Protein AF-A0AAW7XX49-F1 (afdb_monomer_lite)

pLDDT: mean 92.41, std 9.83, range [36.0, 98.81]

Structure (mmCIF, N/CA/C/O backbone):
data_AF-A0AAW7XX49-F1
#
_entry.id   AF-A0AAW7XX49-F1
#
loop_
_atom_site.group_PDB
_atom_site.id
_atom_site.type_symbol
_atom_site.label_atom_id
_atom_site.label_alt_id
_atom_site.label_comp_id
_atom_site.label_asym_id
_atom_site.label_entity_id
_atom_site.label_seq_id
_atom_site.pdbx_PDB_ins_code
_atom_site.Cartn_x
_atom_site.Cartn_y
_atom_site.Cartn_z
_atom_site.occupancy
_atom_site.B_iso_or_equiv
_atom_site.auth_seq_id
_atom_site.auth_comp_id
_atom_site.auth_asym_id
_atom_site.auth_atom_id
_atom_site.pdbx_PDB_model_num
ATOM 1 N N . MET A 1 1 ? 13.334 35.621 -33.693 1.00 42.69 1 MET A N 1
ATOM 2 C CA . MET A 1 1 ? 14.387 34.598 -33.857 1.00 42.69 1 MET A CA 1
ATOM 3 C C . MET A 1 1 ? 13.705 33.244 -33.784 1.00 42.69 1 MET A C 1
ATOM 5 O O . MET A 1 1 ? 13.286 32.858 -32.702 1.00 42.69 1 MET A O 1
ATOM 9 N N . SER A 1 2 ? 13.476 32.601 -34.932 1.00 49.34 2 SER A N 1
ATOM 10 C CA . SER A 1 2 ? 12.920 31.243 -34.979 1.00 49.34 2 SER A CA 1
ATOM 11 C C . SER A 1 2 ? 14.003 30.294 -34.485 1.00 49.34 2 SER A C 1
ATOM 13 O O . SER A 1 2 ? 15.070 30.227 -35.089 1.00 49.34 2 SER A O 1
ATOM 15 N N . THR A 1 3 ? 13.796 29.647 -33.343 1.00 55.31 3 THR A N 1
ATOM 16 C CA . THR A 1 3 ? 14.706 28.596 -32.887 1.00 55.31 3 THR A CA 1
ATOM 17 C C . THR A 1 3 ? 14.385 27.363 -33.721 1.00 55.31 3 THR A C 1
ATOM 19 O O . THR A 1 3 ? 13.336 26.757 -33.517 1.00 55.31 3 THR A O 1
ATOM 22 N N . ASP A 1 4 ? 15.238 27.021 -34.688 1.00 60.22 4 ASP A N 1
ATOM 23 C CA . ASP A 1 4 ? 15.106 25.768 -35.434 1.00 60.22 4 ASP A CA 1
ATOM 24 C C . ASP A 1 4 ? 15.265 24.600 -34.455 1.00 60.22 4 ASP A C 1
ATOM 26 O O . ASP A 1 4 ? 16.365 24.244 -34.029 1.00 60.22 4 ASP A O 1
ATOM 30 N N . ILE A 1 5 ? 14.137 24.027 -34.038 1.00 62.53 5 ILE A N 1
ATOM 31 C CA . ILE A 1 5 ? 14.114 22.804 -33.246 1.00 62.53 5 ILE A CA 1
ATOM 32 C C . ILE A 1 5 ? 14.450 21.669 -34.209 1.00 62.53 5 ILE A C 1
ATOM 34 O O . ILE A 1 5 ? 13.640 21.297 -35.057 1.00 62.53 5 ILE A O 1
ATOM 38 N N . THR A 1 6 ? 15.649 21.108 -34.079 1.00 79.62 6 THR A N 1
ATOM 39 C CA . THR A 1 6 ? 15.994 19.888 -34.811 1.00 79.62 6 THR A CA 1
ATOM 40 C C . THR A 1 6 ? 15.147 18.719 -34.298 1.00 79.62 6 THR A C 1
ATOM 42 O O . THR A 1 6 ? 14.736 18.705 -33.135 1.00 79.62 6 THR A O 1
ATOM 45 N N . LEU A 1 7 ? 14.908 17.705 -35.136 1.00 74.56 7 LEU A N 1
ATOM 46 C CA . LEU A 1 7 ? 14.191 16.489 -34.722 1.00 74.56 7 LEU A CA 1
ATOM 47 C C . LEU A 1 7 ? 14.823 15.837 -33.483 1.00 74.56 7 LEU A C 1
ATOM 49 O O . LEU A 1 7 ? 14.108 15.361 -32.609 1.00 74.56 7 LEU A O 1
ATOM 53 N N . GLN A 1 8 ? 16.150 15.884 -33.370 1.00 74.12 8 GLN A N 1
ATOM 54 C CA . GLN A 1 8 ? 16.878 15.350 -32.223 1.00 74.12 8 GLN A CA 1
ATOM 55 C C . GLN A 1 8 ? 16.577 16.140 -30.940 1.00 74.12 8 GLN A C 1
ATOM 57 O O . GLN A 1 8 ? 16.265 15.552 -29.908 1.00 74.12 8 GLN A O 1
ATOM 62 N N . THR A 1 9 ? 16.559 17.473 -31.029 1.00 81.69 9 THR A N 1
ATOM 63 C CA . THR A 1 9 ? 16.182 18.353 -29.911 1.00 81.69 9 THR A CA 1
ATOM 64 C C . THR A 1 9 ? 14.714 18.172 -29.508 1.00 81.69 9 THR A C 1
ATOM 66 O O . THR A 1 9 ? 14.369 18.303 -28.336 1.00 81.69 9 THR A O 1
ATOM 69 N N . LEU A 1 10 ? 13.830 17.865 -30.463 1.00 84.56 10 LEU A N 1
ATOM 70 C CA . LEU A 1 10 ? 12.430 17.554 -30.177 1.00 84.56 10 LEU A CA 1
ATOM 71 C C . LEU A 1 10 ? 12.285 16.207 -29.458 1.00 84.56 10 LEU A C 1
ATOM 73 O O . LEU A 1 10 ? 11.550 16.120 -28.479 1.00 84.56 10 LEU A O 1
ATOM 77 N N . GLU A 1 11 ? 12.989 15.168 -29.910 1.00 84.06 11 GLU A N 1
ATOM 78 C CA . GLU A 1 11 ? 12.963 13.846 -29.275 1.00 84.06 11 GLU A CA 1
ATOM 79 C C . GLU A 1 11 ? 13.473 13.885 -27.832 1.00 84.06 11 GLU A C 1
ATOM 81 O O . GLU A 1 11 ? 12.878 13.253 -26.960 1.00 84.06 11 GLU A O 1
ATOM 86 N N . GLU A 1 12 ? 14.541 14.636 -27.567 1.00 84.88 12 GLU A N 1
ATOM 87 C CA . GLU A 1 12 ? 15.074 14.833 -26.216 1.00 84.88 12 GLU A CA 1
ATOM 88 C C . GLU A 1 12 ? 14.049 15.522 -25.311 1.00 84.88 12 GLU A C 1
ATOM 90 O O . GLU A 1 12 ? 13.699 14.976 -24.265 1.00 84.88 12 GLU A O 1
ATOM 95 N N . LYS A 1 13 ? 13.464 16.637 -25.767 1.00 88.06 13 LYS A N 1
ATOM 96 C CA . LYS A 1 13 ? 12.403 17.338 -25.027 1.00 88.06 13 LYS A CA 1
ATOM 97 C C . LYS A 1 13 ? 11.192 16.446 -24.758 1.00 88.06 13 LYS A C 1
ATOM 99 O O . LYS A 1 13 ? 10.659 16.448 -23.654 1.00 88.06 13 LYS A O 1
ATOM 104 N N . LEU A 1 14 ? 10.761 15.649 -25.737 1.00 88.56 14 LEU A N 1
ATOM 105 C CA . LEU A 1 14 ? 9.642 14.722 -25.552 1.00 88.56 14 LEU A CA 1
ATOM 106 C C . LEU A 1 14 ? 9.956 13.639 -24.514 1.00 88.56 14 LEU A C 1
ATOM 108 O O . LEU A 1 14 ? 9.074 13.282 -23.738 1.00 88.56 14 LEU A O 1
ATOM 112 N N . ARG A 1 15 ? 11.195 13.132 -24.471 1.00 88.19 15 ARG A N 1
ATOM 113 C CA . ARG A 1 15 ? 11.620 12.162 -23.449 1.00 88.19 15 ARG A CA 1
ATOM 114 C C . ARG A 1 15 ? 11.674 12.769 -22.048 1.00 88.19 15 ARG A C 1
ATOM 116 O O . ARG A 1 15 ? 11.409 12.057 -21.091 1.00 88.19 15 ARG A O 1
ATOM 123 N N . GLU A 1 16 ? 11.989 14.053 -21.905 1.00 88.56 16 GLU A N 1
ATOM 124 C CA . GLU A 1 16 ? 11.978 14.726 -20.596 1.00 88.56 16 GLU A CA 1
ATOM 125 C C . GLU A 1 16 ? 10.557 14.914 -20.046 1.00 88.56 16 GLU A C 1
ATOM 127 O O . GLU A 1 16 ? 10.344 14.888 -18.836 1.00 88.56 16 GLU A O 1
ATOM 132 N N . MET A 1 17 ? 9.564 15.056 -20.928 1.00 89.75 17 MET A N 1
ATOM 133 C CA . MET A 1 17 ? 8.166 15.277 -20.545 1.00 89.75 17 MET A CA 1
ATOM 134 C C . MET A 1 17 ? 7.435 14.006 -20.091 1.00 89.75 17 MET A C 1
ATOM 136 O O . MET A 1 17 ? 6.314 14.095 -19.587 1.00 89.75 17 MET A O 1
ATOM 140 N N . THR A 1 18 ? 8.006 12.815 -20.295 1.00 88.25 18 THR A N 1
ATOM 141 C CA . THR A 1 18 ? 7.330 11.560 -19.954 1.00 88.25 18 THR A CA 1
ATOM 142 C C . THR A 1 18 ? 8.292 10.447 -19.568 1.00 88.25 18 THR A C 1
ATOM 144 O O . THR A 1 18 ? 9.354 10.268 -20.149 1.00 88.25 18 THR A O 1
ATOM 147 N N . THR A 1 19 ? 7.868 9.607 -18.628 1.00 86.50 19 THR A N 1
ATOM 148 C CA . THR A 1 19 ? 8.570 8.360 -18.294 1.00 86.50 19 THR A CA 1
ATOM 149 C C . THR A 1 19 ? 8.288 7.236 -19.299 1.00 86.50 19 THR A C 1
ATOM 151 O O . THR A 1 19 ? 8.893 6.163 -19.216 1.00 86.50 19 THR A O 1
ATOM 154 N N . ALA A 1 20 ? 7.374 7.451 -20.253 1.00 90.12 20 ALA A N 1
ATOM 155 C CA . ALA A 1 20 ? 7.111 6.511 -21.332 1.00 90.12 20 ALA A CA 1
ATOM 156 C C . ALA A 1 20 ? 8.322 6.388 -22.275 1.00 90.12 20 ALA A C 1
ATOM 158 O O . ALA A 1 20 ? 9.070 7.334 -22.512 1.00 90.12 20 ALA A O 1
ATOM 159 N N . ARG A 1 21 ? 8.502 5.202 -22.866 1.00 89.56 21 ARG A N 1
ATOM 160 C CA . ARG A 1 21 ? 9.625 4.889 -23.767 1.00 89.56 21 ARG A CA 1
ATOM 161 C C . ARG A 1 21 ? 9.407 5.480 -25.168 1.00 89.56 21 ARG A C 1
ATOM 163 O O . ARG A 1 21 ? 9.188 4.745 -26.128 1.00 89.56 21 ARG A O 1
ATOM 170 N N . VAL A 1 22 ? 9.456 6.806 -25.280 1.00 91.25 22 VAL A N 1
ATOM 171 C CA . VAL A 1 22 ? 9.308 7.550 -26.543 1.00 91.25 22 VAL A CA 1
ATOM 172 C C . VAL A 1 22 ? 10.659 7.848 -27.200 1.00 91.25 22 VAL A C 1
ATOM 174 O O . VAL A 1 22 ? 11.707 7.855 -26.554 1.00 91.25 22 VAL A O 1
ATOM 177 N N . GLY A 1 23 ? 10.653 8.055 -28.519 1.00 87.88 23 GLY A N 1
ATOM 178 C CA . GLY A 1 23 ? 11.861 8.396 -29.277 1.00 87.88 23 GLY A CA 1
ATOM 179 C C . GLY A 1 23 ? 12.952 7.317 -29.259 1.00 87.88 23 GLY A C 1
ATOM 180 O O . GLY A 1 23 ? 14.114 7.634 -29.444 1.00 87.88 23 GLY A O 1
ATOM 181 N N . ILE A 1 24 ? 12.637 6.041 -29.020 1.00 88.69 24 ILE A N 1
ATOM 182 C CA . ILE A 1 24 ? 13.634 4.955 -28.859 1.00 88.69 24 ILE A CA 1
ATOM 183 C C . ILE A 1 24 ? 14.331 4.505 -30.163 1.00 88.69 24 ILE A C 1
ATOM 185 O O . ILE A 1 24 ? 15.155 3.582 -30.151 1.00 88.69 24 ILE A O 1
ATOM 189 N N . GLY A 1 25 ? 14.006 5.156 -31.282 1.00 88.25 25 GLY A N 1
ATOM 190 C CA . GLY A 1 25 ? 14.483 4.812 -32.618 1.00 88.25 25 GLY A CA 1
ATOM 191 C C . GLY A 1 25 ? 13.901 3.501 -33.157 1.00 88.25 25 GLY A C 1
ATOM 192 O O . GLY A 1 25 ? 13.068 2.849 -32.527 1.00 88.25 25 GLY A O 1
ATOM 193 N N . ARG A 1 26 ? 14.359 3.103 -34.348 1.00 92.69 26 ARG A N 1
ATOM 194 C CA . ARG A 1 26 ? 13.962 1.858 -35.025 1.00 92.69 26 ARG A CA 1
ATOM 195 C C . ARG A 1 26 ? 15.112 1.272 -35.836 1.00 92.69 26 ARG A C 1
ATOM 197 O O . ARG A 1 26 ? 15.972 2.010 -36.307 1.00 92.69 26 ARG A O 1
ATOM 204 N N . SER A 1 27 ? 15.089 -0.044 -36.020 1.00 93.00 27 SER A N 1
ATOM 205 C CA . SER A 1 27 ? 15.940 -0.777 -36.960 1.00 93.00 27 SER A CA 1
ATOM 206 C C . SER A 1 27 ? 15.033 -1.514 -37.946 1.00 93.00 27 SER A C 1
ATOM 208 O O . SER A 1 27 ? 14.413 -2.520 -37.598 1.00 93.00 27 SER A O 1
ATOM 210 N N . GLY A 1 28 ? 14.862 -0.961 -39.152 1.00 93.31 28 GLY A N 1
ATOM 211 C CA . GLY A 1 28 ? 13.812 -1.403 -40.076 1.00 93.31 28 GLY A CA 1
ATOM 212 C C . GLY A 1 28 ? 12.420 -1.271 -39.444 1.00 93.31 28 GLY A C 1
ATOM 213 O O . GLY A 1 28 ? 12.070 -0.204 -38.938 1.00 93.31 28 GLY A O 1
ATOM 214 N N . GLY A 1 29 ? 11.648 -2.362 -39.450 1.00 94.19 29 GLY A N 1
ATOM 215 C CA . GLY A 1 29 ? 10.349 -2.455 -38.767 1.00 94.19 29 GLY A CA 1
ATOM 216 C C . GLY A 1 29 ? 10.428 -2.813 -37.274 1.00 94.19 29 GLY A C 1
ATOM 217 O O . GLY A 1 29 ? 9.390 -2.936 -36.633 1.00 94.19 29 GLY A O 1
ATOM 218 N N . GLY A 1 30 ? 11.631 -3.012 -36.723 1.00 93.19 30 GLY A N 1
ATOM 219 C CA . GLY A 1 30 ? 11.847 -3.444 -35.342 1.00 93.19 30 GLY A CA 1
ATOM 220 C C . GLY A 1 30 ? 12.448 -2.372 -34.433 1.00 93.19 30 GLY A C 1
ATOM 221 O O . GLY A 1 30 ? 12.761 -1.252 -34.844 1.00 93.19 30 GLY A O 1
ATOM 222 N N . TRP A 1 31 ? 12.642 -2.738 -33.166 1.00 94.62 31 TRP A N 1
ATOM 223 C CA . TRP A 1 31 ? 13.331 -1.904 -32.180 1.00 94.62 31 TRP A CA 1
ATOM 224 C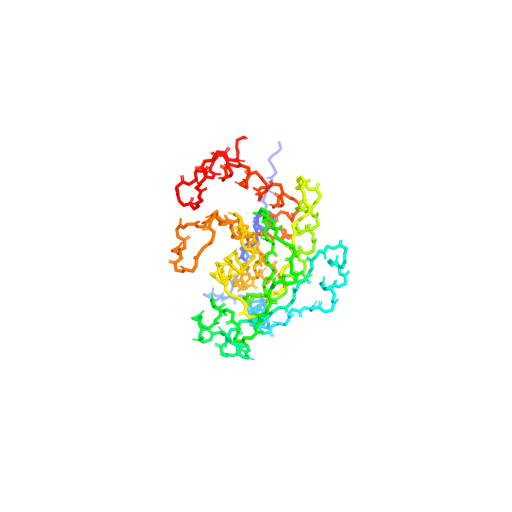 C . TRP A 1 31 ? 14.846 -1.926 -32.374 1.00 94.62 31 TRP A C 1
ATOM 226 O O . TRP A 1 31 ? 15.420 -2.875 -32.910 1.00 94.62 31 TRP A O 1
ATOM 236 N N . THR A 1 32 ? 15.512 -0.872 -31.907 1.00 95.62 32 THR A N 1
ATOM 237 C CA . THR A 1 32 ? 16.975 -0.865 -31.813 1.00 95.62 32 THR A CA 1
ATOM 238 C C . THR A 1 32 ? 17.440 -1.883 -30.768 1.00 95.62 32 THR A C 1
ATOM 240 O O . THR A 1 32 ? 16.768 -2.097 -29.757 1.00 95.62 32 THR A O 1
ATOM 243 N N . THR A 1 33 ? 18.627 -2.468 -30.949 1.00 95.69 33 THR A N 1
ATOM 244 C CA . THR A 1 33 ? 19.211 -3.404 -29.969 1.00 95.69 33 THR A CA 1
ATOM 245 C C . THR A 1 33 ? 19.282 -2.792 -28.568 1.00 95.69 33 THR A C 1
ATOM 247 O O . THR A 1 33 ? 18.966 -3.455 -27.583 1.00 95.69 33 THR A O 1
ATOM 250 N N . LYS A 1 34 ? 19.622 -1.498 -28.470 1.00 95.06 34 LYS A N 1
ATOM 251 C CA . LYS A 1 34 ? 19.657 -0.754 -27.202 1.00 95.06 34 LYS A CA 1
ATOM 252 C C . LYS A 1 34 ? 18.289 -0.726 -26.513 1.00 95.06 34 LYS A C 1
ATOM 254 O O . LYS A 1 34 ? 18.215 -0.976 -25.311 1.00 95.06 34 LYS A O 1
ATOM 259 N N . ALA A 1 35 ? 17.218 -0.443 -27.256 1.00 93.50 35 ALA A N 1
ATOM 260 C CA . ALA A 1 35 ? 15.863 -0.435 -26.713 1.00 93.50 35 ALA A CA 1
ATOM 261 C C . ALA A 1 35 ? 15.438 -1.834 -26.241 1.00 93.50 35 ALA A C 1
ATOM 263 O O . ALA A 1 35 ? 14.907 -1.963 -25.138 1.00 93.50 35 ALA A O 1
ATOM 264 N N . THR A 1 36 ? 15.752 -2.877 -27.015 1.00 95.44 36 THR A N 1
ATOM 265 C CA . THR A 1 36 ? 15.479 -4.276 -26.651 1.00 95.44 36 THR A CA 1
ATOM 266 C C . THR A 1 36 ? 16.200 -4.690 -25.367 1.00 95.44 36 THR A C 1
ATOM 268 O O . THR A 1 36 ? 15.572 -5.234 -24.461 1.00 95.44 36 THR A O 1
ATOM 271 N N . LEU A 1 37 ? 17.497 -4.389 -25.238 1.00 96.12 37 LEU A N 1
ATOM 272 C CA . LEU A 1 37 ? 18.273 -4.710 -24.034 1.00 96.12 37 LEU A CA 1
ATOM 273 C C . LEU A 1 37 ? 17.776 -3.938 -22.805 1.00 96.12 37 LEU A C 1
ATOM 275 O O . LEU A 1 37 ? 17.615 -4.516 -21.733 1.00 96.12 37 LEU A O 1
ATOM 279 N N . SER A 1 38 ? 17.477 -2.645 -22.964 1.00 92.88 38 SER A N 1
ATOM 280 C CA . SER A 1 38 ? 16.907 -1.824 -21.890 1.00 92.88 38 SER A CA 1
ATOM 281 C C . SER A 1 38 ? 15.537 -2.336 -21.437 1.00 92.88 38 SER A C 1
ATOM 283 O O . SER A 1 38 ? 15.234 -2.305 -20.246 1.00 92.88 38 SER A O 1
ATOM 285 N N . PHE A 1 39 ? 14.695 -2.796 -22.363 1.00 93.31 39 PHE A N 1
ATOM 286 C CA . PHE A 1 39 ? 13.412 -3.409 -22.029 1.00 93.31 39 PHE A CA 1
ATOM 287 C C . PHE A 1 39 ? 13.605 -4.724 -21.266 1.00 93.31 39 PHE A C 1
ATOM 289 O O . PHE A 1 39 ? 12.963 -4.937 -20.241 1.00 93.31 39 PHE A O 1
ATOM 296 N N . ALA A 1 40 ? 14.511 -5.590 -21.732 1.00 94.44 40 ALA A N 1
ATOM 297 C CA . ALA A 1 40 ? 14.789 -6.875 -21.095 1.00 94.44 40 ALA A CA 1
ATOM 298 C C . ALA A 1 40 ? 15.314 -6.716 -19.657 1.00 94.44 40 ALA A C 1
ATOM 300 O O . ALA A 1 40 ? 14.878 -7.448 -18.769 1.00 94.44 40 ALA A O 1
ATOM 301 N N . LEU A 1 41 ? 16.195 -5.738 -19.417 1.00 91.19 41 LEU A N 1
ATOM 302 C CA . LEU A 1 41 ? 16.702 -5.422 -18.080 1.00 91.19 41 LEU A CA 1
ATOM 303 C C . LEU A 1 41 ? 15.580 -4.984 -17.132 1.00 91.19 41 LEU A C 1
ATOM 305 O O . LEU A 1 41 ? 15.459 -5.504 -16.025 1.00 91.19 41 LEU A O 1
ATOM 309 N N . ASP A 1 42 ? 14.743 -4.047 -17.570 1.00 89.25 42 ASP A N 1
ATOM 310 C CA . ASP A 1 42 ? 13.634 -3.556 -16.754 1.00 89.25 42 ASP A CA 1
ATOM 311 C C . ASP A 1 42 ? 12.587 -4.648 -16.505 1.00 89.25 42 ASP A C 1
ATOM 313 O O . ASP A 1 42 ? 12.053 -4.766 -15.404 1.00 89.25 42 ASP A O 1
ATOM 317 N N . HIS A 1 43 ? 12.361 -5.530 -17.479 1.00 91.69 43 HIS A N 1
ATOM 318 C CA . HIS A 1 43 ? 11.500 -6.693 -17.290 1.00 91.69 43 HIS A CA 1
ATOM 319 C C . HIS A 1 43 ? 12.074 -7.669 -16.253 1.00 91.69 43 HIS A C 1
ATOM 321 O O . HIS A 1 43 ? 11.328 -8.170 -15.410 1.00 91.69 43 HIS A O 1
ATOM 327 N N . ALA A 1 44 ? 13.388 -7.915 -16.264 1.00 89.06 44 ALA A N 1
ATOM 328 C CA . ALA A 1 44 ? 14.043 -8.739 -15.249 1.00 89.06 44 ALA A CA 1
ATOM 329 C C . ALA A 1 44 ? 13.878 -8.139 -13.842 1.00 89.06 44 ALA A C 1
ATOM 331 O O . ALA A 1 44 ? 13.461 -8.850 -12.928 1.00 89.06 44 ALA A O 1
ATOM 332 N N . ARG A 1 45 ? 14.091 -6.825 -13.693 1.00 83.25 45 ARG A N 1
ATOM 333 C CA . ARG A 1 45 ? 13.872 -6.092 -12.431 1.00 83.25 45 ARG A CA 1
ATOM 334 C C . ARG A 1 45 ? 12.424 -6.167 -11.954 1.00 83.25 45 ARG A C 1
ATOM 336 O O . ARG A 1 45 ? 12.174 -6.424 -10.780 1.00 83.25 45 ARG A O 1
ATOM 343 N N . ALA A 1 46 ? 11.460 -5.980 -12.854 1.00 85.25 46 ALA A N 1
ATOM 344 C CA . ALA A 1 46 ? 10.044 -6.081 -12.516 1.00 85.25 46 ALA A CA 1
ATOM 345 C C . ALA A 1 46 ? 9.681 -7.491 -12.021 1.00 85.25 46 ALA A C 1
ATOM 347 O O . ALA A 1 46 ? 8.935 -7.632 -11.054 1.00 85.25 46 ALA A O 1
ATOM 348 N N . ARG A 1 47 ? 10.244 -8.542 -12.635 1.00 88.38 47 ARG A N 1
ATOM 349 C CA . ARG A 1 47 ? 10.066 -9.925 -12.170 1.00 88.38 47 ARG A CA 1
ATOM 350 C C . ARG A 1 47 ? 10.697 -10.154 -10.802 1.00 88.38 47 ARG A C 1
ATOM 352 O O . ARG A 1 47 ? 10.061 -10.782 -9.966 1.00 88.38 47 ARG A O 1
ATOM 359 N N . GLU A 1 48 ? 11.904 -9.650 -10.568 1.00 86.06 48 GLU A N 1
ATOM 360 C CA . GLU A 1 48 ? 12.585 -9.752 -9.273 1.00 86.06 48 GLU A CA 1
ATOM 361 C C . GLU A 1 48 ? 11.793 -9.060 -8.156 1.00 86.06 48 GLU A C 1
ATOM 363 O O . GLU A 1 48 ? 11.613 -9.633 -7.085 1.00 86.06 48 GLU A O 1
ATOM 368 N N . ALA A 1 49 ? 11.217 -7.886 -8.428 1.00 83.38 49 ALA A N 1
ATOM 369 C CA . ALA A 1 49 ? 10.385 -7.162 -7.469 1.00 83.38 49 ALA A CA 1
ATOM 370 C C . ALA A 1 49 ? 9.149 -7.960 -7.011 1.00 83.38 49 ALA A C 1
ATOM 372 O O . ALA A 1 49 ? 8.735 -7.838 -5.861 1.00 83.38 49 ALA A O 1
ATOM 373 N N . VAL A 1 50 ? 8.591 -8.833 -7.861 1.00 87.19 50 VAL A N 1
ATOM 374 C CA . VAL A 1 50 ? 7.500 -9.741 -7.456 1.00 87.19 50 VAL A CA 1
ATOM 375 C C . VAL A 1 50 ? 7.956 -10.732 -6.384 1.00 87.19 50 VAL A C 1
ATOM 377 O O . VAL A 1 50 ? 7.139 -11.163 -5.573 1.00 87.19 50 VAL A O 1
ATOM 380 N N . TRP A 1 51 ? 9.239 -11.078 -6.338 1.00 89.75 51 TRP A N 1
ATOM 381 C CA . TRP A 1 51 ? 9.806 -12.035 -5.385 1.00 89.75 51 TRP A CA 1
ATOM 382 C C . TRP A 1 51 ? 10.556 -11.373 -4.225 1.00 89.75 51 TRP A C 1
ATOM 384 O O . TRP A 1 51 ? 11.091 -12.084 -3.378 1.00 89.75 51 TRP A O 1
ATOM 394 N N . SER A 1 52 ? 10.582 -10.039 -4.157 1.00 87.50 52 SER A N 1
ATOM 395 C CA . SER A 1 52 ? 11.250 -9.328 -3.069 1.00 87.50 52 SER A CA 1
ATOM 396 C C . SER A 1 52 ? 10.514 -9.496 -1.735 1.00 87.50 52 SER A C 1
ATOM 398 O O . SER A 1 52 ? 9.289 -9.638 -1.684 1.00 87.50 52 SER A O 1
ATOM 400 N N . GLY A 1 53 ? 11.290 -9.496 -0.649 1.00 90.81 53 GLY A N 1
ATOM 401 C CA . GLY A 1 53 ? 10.800 -9.572 0.725 1.00 90.81 53 GLY A CA 1
ATOM 402 C C . GLY A 1 53 ? 10.756 -8.206 1.405 1.00 90.81 53 GLY A C 1
ATOM 403 O O . GLY A 1 53 ? 11.543 -7.302 1.097 1.00 90.81 53 GLY A O 1
ATOM 404 N N . MET A 1 54 ? 9.828 -8.052 2.347 1.00 94.44 54 MET A N 1
ATOM 405 C CA . MET A 1 54 ? 9.778 -6.876 3.211 1.00 94.44 54 MET A CA 1
ATOM 406 C C . MET A 1 54 ? 10.948 -6.924 4.198 1.00 94.44 54 MET A C 1
ATOM 408 O O . MET A 1 54 ? 11.194 -7.956 4.818 1.00 94.44 54 MET A O 1
ATOM 412 N N . ASN A 1 55 ? 11.670 -5.815 4.362 1.00 96.62 55 ASN A N 1
ATOM 413 C CA . ASN A 1 55 ? 12.731 -5.720 5.361 1.00 96.62 55 ASN A CA 1
ATOM 414 C C . ASN A 1 55 ? 12.110 -5.446 6.738 1.00 96.62 55 ASN A C 1
ATOM 416 O O . ASN A 1 55 ? 12.122 -4.315 7.228 1.00 96.62 55 ASN A O 1
ATOM 420 N N . LEU A 1 56 ? 11.526 -6.492 7.330 1.00 97.31 56 LEU A N 1
ATOM 421 C CA . LEU A 1 56 ? 10.848 -6.414 8.623 1.00 97.31 56 LEU A CA 1
ATOM 422 C C . LEU A 1 56 ? 11.734 -5.820 9.726 1.00 97.31 56 LEU A C 1
ATOM 424 O O . LEU A 1 56 ? 11.259 -4.888 10.368 1.00 97.31 56 LEU A O 1
ATOM 428 N N . PRO A 1 57 ? 13.007 -6.232 9.915 1.00 97.94 57 PRO A N 1
ATOM 429 C CA . PRO A 1 57 ? 13.846 -5.641 10.958 1.00 97.94 57 PRO A CA 1
ATOM 430 C C . PRO A 1 57 ? 14.008 -4.122 10.814 1.00 97.94 57 PRO A C 1
ATOM 432 O O . PRO A 1 57 ? 13.907 -3.388 11.798 1.00 97.94 57 PRO A O 1
ATOM 435 N N . ALA A 1 58 ? 14.211 -3.629 9.587 1.00 98.00 58 ALA A N 1
ATOM 436 C CA . ALA A 1 58 ? 14.349 -2.196 9.345 1.00 98.00 58 ALA A CA 1
ATOM 437 C C . ALA A 1 58 ? 13.038 -1.438 9.600 1.00 98.00 58 ALA A C 1
ATOM 439 O O . ALA A 1 58 ? 13.057 -0.380 10.227 1.00 98.00 58 ALA A O 1
ATOM 440 N N . LEU A 1 59 ? 11.899 -1.979 9.154 1.00 98.25 59 LEU A N 1
ATOM 441 C CA . LEU A 1 59 ? 10.589 -1.360 9.381 1.00 98.25 59 LEU A CA 1
ATOM 442 C C . LEU A 1 59 ? 10.195 -1.378 10.859 1.00 98.25 59 LEU A C 1
ATOM 444 O O . LEU A 1 59 ? 9.722 -0.370 11.373 1.00 98.25 59 LEU A O 1
ATOM 448 N N . GLN A 1 60 ? 10.445 -2.483 11.560 1.00 98.19 60 GLN A N 1
ATOM 449 C CA . GLN A 1 60 ? 10.212 -2.592 12.999 1.00 98.19 60 GLN A CA 1
ATOM 450 C C . GLN A 1 60 ? 11.046 -1.566 13.766 1.00 98.19 60 GLN A C 1
ATOM 452 O O . GLN A 1 60 ? 10.510 -0.846 14.604 1.00 98.19 60 GLN A O 1
ATOM 457 N N . SER A 1 61 ? 12.331 -1.427 13.423 1.00 98.19 61 SER A N 1
ATOM 458 C CA . SER A 1 61 ? 13.188 -0.398 14.014 1.00 98.19 61 SER A CA 1
ATOM 459 C C . SER A 1 61 ? 12.693 1.018 13.706 1.00 98.19 61 SER A C 1
ATOM 461 O O . SER A 1 61 ? 12.733 1.874 14.586 1.00 98.19 61 SER A O 1
ATOM 463 N N . ALA A 1 62 ? 12.230 1.282 12.482 1.00 98.06 62 ALA A N 1
ATOM 464 C CA . ALA A 1 62 ? 11.726 2.597 12.086 1.00 98.06 62 ALA A CA 1
ATOM 465 C C . ALA A 1 62 ? 10.405 2.961 12.788 1.00 98.06 62 ALA A C 1
ATOM 467 O O . ALA A 1 62 ? 10.143 4.136 13.046 1.00 98.06 62 ALA A O 1
ATOM 468 N N . PHE A 1 63 ? 9.582 1.961 13.114 1.00 98.06 63 PHE A N 1
ATOM 469 C CA . PHE A 1 63 ? 8.273 2.136 13.745 1.00 98.06 63 PHE A CA 1
ATOM 470 C C . PHE A 1 63 ? 8.269 1.928 15.261 1.00 98.06 63 PHE A C 1
ATOM 472 O O . PHE A 1 63 ? 7.227 2.105 15.884 1.00 98.06 63 PHE A O 1
ATOM 479 N N . ALA A 1 64 ? 9.422 1.638 15.871 1.00 96.31 64 ALA A N 1
ATOM 480 C CA . ALA A 1 64 ? 9.553 1.255 17.280 1.00 96.31 64 ALA A CA 1
ATOM 481 C C . ALA A 1 64 ? 8.969 2.259 18.294 1.00 96.31 64 ALA A C 1
ATOM 483 O O . ALA A 1 64 ? 8.702 1.893 19.435 1.00 96.31 64 ALA A O 1
ATOM 484 N N . LYS A 1 65 ? 8.773 3.524 17.899 1.00 96.19 65 LYS A N 1
ATOM 485 C CA . LYS A 1 65 ? 8.181 4.567 18.752 1.00 96.19 65 LYS A CA 1
ATOM 486 C C . LYS A 1 65 ? 6.646 4.532 18.827 1.00 96.19 65 LYS A C 1
ATOM 488 O O . LYS A 1 65 ? 6.074 5.285 19.609 1.00 96.19 65 LYS A O 1
ATOM 493 N N . TRP A 1 66 ? 5.986 3.691 18.032 1.00 96.50 66 TRP A N 1
ATOM 494 C CA . TRP A 1 66 ? 4.531 3.529 18.016 1.00 96.50 66 TRP A CA 1
ATOM 495 C C . TRP A 1 66 ? 4.131 2.089 18.364 1.00 96.50 66 TRP A C 1
ATOM 497 O O . TRP A 1 66 ? 4.936 1.174 18.179 1.00 96.50 66 TRP A O 1
ATOM 507 N N . PRO A 1 67 ? 2.892 1.856 18.837 1.00 96.75 67 PRO A N 1
ATOM 508 C CA . PRO A 1 67 ? 2.384 0.504 19.039 1.00 96.75 67 PRO A CA 1
ATOM 509 C C . PRO A 1 67 ? 2.435 -0.288 17.732 1.00 96.75 67 PRO A C 1
ATOM 511 O O . PRO A 1 67 ? 1.914 0.164 16.711 1.00 96.75 67 PRO A O 1
ATOM 514 N N . LEU A 1 68 ? 3.077 -1.453 17.765 1.00 97.12 68 LEU A N 1
ATOM 515 C CA . LEU A 1 68 ? 3.441 -2.206 16.573 1.00 97.12 68 LEU A CA 1
ATOM 516 C C . LEU A 1 68 ? 3.182 -3.698 16.774 1.00 97.12 68 LEU A C 1
ATOM 518 O O . LEU A 1 68 ? 3.607 -4.268 17.775 1.00 97.12 68 LEU A O 1
ATOM 522 N N . SER A 1 69 ? 2.554 -4.332 15.786 1.00 97.50 69 SER A N 1
ATOM 523 C CA . SER A 1 69 ? 2.497 -5.791 15.666 1.00 97.50 69 SER A CA 1
ATOM 524 C C . SER A 1 69 ? 2.964 -6.229 14.280 1.00 97.50 69 SER A C 1
ATOM 526 O O . SER A 1 69 ? 2.947 -5.453 13.322 1.00 97.50 69 SER A O 1
ATOM 528 N N . THR A 1 70 ? 3.431 -7.468 14.175 1.00 97.69 70 THR A N 1
ATOM 529 C CA . THR A 1 70 ? 3.809 -8.108 12.912 1.00 97.69 70 THR A CA 1
ATOM 530 C C . THR A 1 70 ? 3.042 -9.409 12.801 1.00 97.69 70 THR A C 1
ATOM 532 O O . THR A 1 70 ? 3.121 -10.231 13.706 1.00 97.69 70 THR A O 1
ATOM 535 N N . VAL A 1 71 ? 2.318 -9.573 11.700 1.00 97.81 71 VAL A N 1
ATOM 536 C CA . VAL A 1 71 ? 1.474 -10.737 11.425 1.00 97.81 71 VAL A C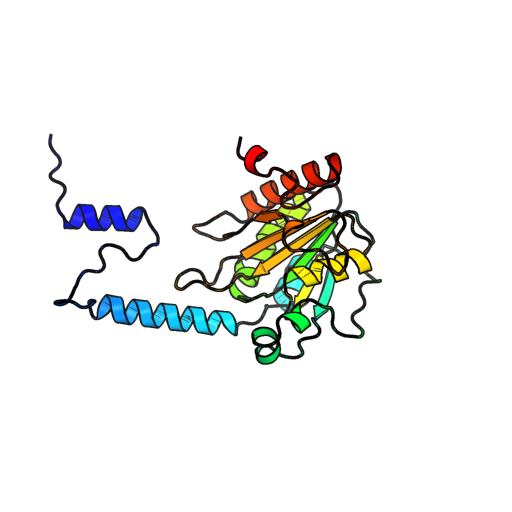A 1
ATOM 537 C C . VAL A 1 71 ? 1.681 -11.217 9.995 1.00 97.81 71 VAL A C 1
ATOM 539 O O . VAL A 1 71 ? 2.259 -10.525 9.149 1.00 97.81 71 VAL A O 1
ATOM 542 N N . SER A 1 72 ? 1.164 -12.399 9.695 1.00 97.56 72 SER A N 1
ATOM 543 C CA . SER A 1 72 ? 1.153 -12.972 8.358 1.00 97.56 72 SER A CA 1
ATOM 544 C C . SER A 1 72 ? -0.264 -13.278 7.872 1.00 97.56 72 SER A C 1
ATOM 546 O O . SER A 1 72 ? -1.201 -13.470 8.650 1.00 97.56 72 SER A O 1
ATOM 548 N N . SER A 1 73 ? -0.448 -13.304 6.552 1.00 98.06 73 SER A N 1
ATOM 549 C CA . SER A 1 73 ? -1.667 -13.859 5.961 1.00 98.06 73 SER A CA 1
ATOM 550 C C . SER A 1 73 ? -1.661 -15.387 5.977 1.00 98.06 73 SER A C 1
ATOM 552 O O . SER A 1 73 ? -0.617 -16.021 6.139 1.00 98.06 73 SER A O 1
ATOM 554 N N . ALA A 1 74 ? -2.807 -16.002 5.683 1.00 98.00 74 ALA A N 1
ATOM 555 C CA . ALA A 1 74 ? -2.911 -17.455 5.538 1.00 98.00 74 ALA A CA 1
ATOM 556 C C . ALA A 1 74 ? -2.081 -18.038 4.370 1.00 98.00 74 ALA A C 1
ATOM 558 O O . ALA A 1 74 ? -1.996 -19.260 4.211 1.00 98.00 74 ALA A O 1
ATOM 559 N N . ALA A 1 75 ? -1.458 -17.205 3.527 1.00 97.44 75 ALA A N 1
ATOM 560 C CA . ALA A 1 75 ? -0.483 -17.674 2.551 1.00 97.44 75 ALA A CA 1
ATOM 561 C C . ALA A 1 75 ? 0.864 -17.947 3.243 1.00 97.44 75 ALA A C 1
ATOM 563 O O . ALA A 1 75 ? 1.558 -17.024 3.657 1.00 97.44 75 ALA A O 1
ATOM 564 N N . HIS A 1 76 ? 1.269 -19.215 3.315 1.00 94.94 76 HIS A N 1
ATOM 565 C CA . HIS A 1 76 ? 2.489 -19.642 4.015 1.00 94.94 76 HIS A CA 1
ATOM 566 C C . HIS A 1 76 ? 3.793 -19.314 3.270 1.00 94.94 76 HIS A C 1
ATOM 568 O O . HIS A 1 76 ? 4.850 -19.230 3.887 1.00 94.94 76 HIS A O 1
ATOM 574 N N . ASP A 1 77 ? 3.737 -19.106 1.953 1.00 95.31 77 ASP A N 1
ATOM 575 C CA . ASP A 1 77 ? 4.902 -18.756 1.142 1.00 95.31 77 ASP A CA 1
ATOM 576 C C . ASP A 1 77 ? 4.540 -17.791 -0.002 1.00 95.31 77 ASP A C 1
ATOM 578 O O . ASP A 1 77 ? 3.368 -17.584 -0.342 1.00 95.31 77 ASP A O 1
ATOM 582 N N . ARG A 1 78 ? 5.566 -17.187 -0.618 1.00 94.56 78 ARG A N 1
ATOM 583 C CA . ARG A 1 78 ? 5.407 -16.189 -1.689 1.00 94.56 78 ARG A CA 1
ATOM 584 C C . ARG A 1 78 ? 4.765 -16.766 -2.955 1.00 94.56 78 ARG A C 1
ATOM 586 O O . ARG A 1 78 ? 3.951 -16.097 -3.588 1.00 94.56 78 ARG A O 1
ATOM 593 N N . ALA A 1 79 ? 5.104 -17.994 -3.336 1.00 95.44 79 ALA A N 1
ATOM 594 C CA . ALA A 1 79 ? 4.561 -18.633 -4.529 1.00 95.44 79 ALA A CA 1
ATOM 595 C C . ALA A 1 79 ? 3.070 -18.968 -4.349 1.00 95.44 79 ALA A C 1
ATOM 597 O O . ALA A 1 79 ? 2.269 -18.764 -5.265 1.00 95.44 79 ALA A O 1
ATOM 598 N N . THR A 1 80 ? 2.680 -19.423 -3.160 1.00 96.69 80 THR A N 1
ATOM 599 C CA . THR A 1 80 ? 1.284 -19.599 -2.754 1.00 96.69 80 THR A CA 1
ATOM 600 C C . THR A 1 80 ? 0.549 -18.260 -2.755 1.00 96.69 80 THR A C 1
ATOM 602 O O . THR A 1 80 ? -0.485 -18.155 -3.408 1.00 96.69 80 THR A O 1
ATOM 605 N N . TYR A 1 81 ? 1.109 -17.207 -2.153 1.00 96.81 81 TYR A N 1
ATOM 606 C CA . TYR A 1 81 ? 0.526 -15.855 -2.147 1.00 96.81 81 TYR A CA 1
ATOM 607 C C . TYR A 1 81 ? 0.230 -15.294 -3.553 1.00 96.81 81 TYR A C 1
ATOM 609 O O . TYR A 1 81 ? -0.801 -14.648 -3.785 1.00 96.81 81 TYR A O 1
ATOM 617 N N . VAL A 1 82 ? 1.120 -15.545 -4.519 1.00 94.31 82 VAL A N 1
ATOM 618 C CA . VAL A 1 82 ? 0.931 -15.111 -5.913 1.00 94.31 82 VAL A CA 1
ATOM 619 C C . VAL A 1 82 ? -0.207 -15.878 -6.597 1.00 94.31 82 VAL A C 1
ATOM 621 O O . VAL A 1 82 ? -0.952 -15.281 -7.372 1.00 94.31 82 VAL A O 1
ATOM 624 N N . ARG A 1 83 ? -0.371 -17.175 -6.305 1.00 96.12 83 ARG A N 1
ATOM 625 C CA . ARG A 1 83 ? -1.373 -18.050 -6.947 1.00 96.12 83 ARG A CA 1
ATOM 626 C C . ARG A 1 83 ? -2.731 -18.082 -6.239 1.00 96.12 83 ARG A C 1
ATOM 628 O O . ARG A 1 83 ? -3.727 -18.415 -6.873 1.00 96.12 83 ARG A O 1
ATOM 635 N N . ARG A 1 84 ? -2.775 -17.768 -4.944 1.00 97.31 84 ARG A N 1
ATOM 636 C CA . ARG A 1 84 ? -3.955 -17.867 -4.070 1.00 97.31 84 ARG A CA 1
ATOM 637 C C . ARG A 1 84 ? -4.267 -16.518 -3.423 1.00 97.31 84 ARG A C 1
ATOM 639 O O . ARG A 1 84 ? -3.932 -16.293 -2.259 1.00 97.31 84 ARG A O 1
ATOM 646 N N . PRO A 1 85 ? -4.874 -15.582 -4.177 1.00 96.12 85 PRO A N 1
ATOM 647 C CA . PRO A 1 85 ? -5.192 -14.256 -3.656 1.00 96.12 85 PRO A CA 1
ATOM 648 C C . PRO A 1 85 ? -6.177 -14.300 -2.484 1.00 96.12 85 PRO A C 1
ATOM 650 O O . PRO A 1 85 ? -6.139 -13.407 -1.646 1.00 96.12 85 PRO A O 1
ATOM 653 N N . ASP A 1 86 ? -7.019 -15.328 -2.410 1.00 97.25 86 ASP A N 1
ATOM 654 C CA . ASP A 1 86 ? -7.936 -15.589 -1.304 1.00 97.25 86 ASP A CA 1
ATOM 655 C C . ASP A 1 86 ? -7.201 -15.769 0.034 1.00 97.25 86 ASP A C 1
ATOM 657 O O . ASP A 1 86 ? -7.591 -15.156 1.020 1.00 97.25 86 ASP A O 1
ATOM 661 N N . LEU A 1 87 ? -6.078 -16.496 0.053 1.00 97.94 87 LEU A N 1
ATOM 662 C CA . LEU A 1 87 ? -5.286 -16.702 1.273 1.00 97.94 87 LEU A CA 1
ATOM 663 C C . LEU A 1 87 ? -4.575 -15.428 1.739 1.00 97.94 87 LEU A C 1
ATOM 665 O O . LEU A 1 87 ? -4.401 -15.219 2.931 1.00 97.94 87 LEU A O 1
ATOM 669 N N . GLY A 1 88 ? -4.193 -14.550 0.808 1.00 97.56 88 GLY A N 1
ATOM 670 C CA . GLY A 1 88 ? -3.593 -13.259 1.151 1.00 97.56 88 GLY A CA 1
ATOM 671 C C . GLY A 1 88 ? -4.595 -12.233 1.693 1.00 97.56 88 GLY A C 1
ATOM 672 O O . GLY A 1 88 ? -4.181 -11.172 2.153 1.00 97.56 88 GLY A O 1
ATOM 673 N N . ARG A 1 89 ? -5.905 -12.498 1.592 1.00 97.56 89 ARG A N 1
ATOM 674 C CA . ARG A 1 89 ? -6.974 -11.608 2.074 1.00 97.56 89 ARG A CA 1
ATOM 675 C C . ARG A 1 89 ? -7.373 -11.862 3.527 1.00 97.56 89 ARG A C 1
ATOM 677 O O . ARG A 1 89 ? -8.154 -11.071 4.034 1.00 97.56 89 ARG A O 1
ATOM 684 N N . VAL A 1 90 ? -6.860 -12.917 4.155 1.00 97.00 90 VAL A N 1
ATOM 685 C CA . VAL A 1 90 ? -7.222 -13.316 5.520 1.00 97.00 90 VAL A CA 1
ATOM 686 C C . VAL A 1 90 ? -5.976 -13.518 6.374 1.00 97.00 90 VAL A C 1
ATOM 688 O O . VAL A 1 90 ? -4.923 -13.908 5.856 1.00 97.00 90 VAL A O 1
ATOM 691 N N . LEU A 1 91 ? -6.086 -13.243 7.673 1.00 97.38 91 LEU A N 1
ATOM 692 C CA . LEU A 1 91 ? -5.006 -13.492 8.636 1.00 97.38 91 LEU A CA 1
ATOM 693 C C . LEU A 1 91 ? -4.697 -14.991 8.754 1.00 97.38 91 LEU A C 1
ATOM 695 O O . LEU A 1 91 ? -5.578 -15.840 8.590 1.00 97.38 91 LEU A O 1
ATOM 699 N N . ALA A 1 92 ? -3.435 -15.327 9.030 1.00 97.62 92 ALA A N 1
ATOM 700 C CA . ALA A 1 92 ? -3.076 -16.697 9.371 1.00 97.62 92 ALA A CA 1
ATOM 701 C C . ALA A 1 92 ? -3.748 -17.126 10.693 1.00 97.62 92 ALA A C 1
ATOM 703 O O . ALA A 1 92 ? -3.977 -16.297 11.579 1.00 97.62 92 ALA A O 1
ATOM 704 N N . PRO A 1 93 ? -4.064 -18.422 10.866 1.00 94.81 93 PRO A N 1
ATOM 705 C CA . PRO A 1 93 ? -4.567 -18.920 12.140 1.00 94.81 93 PRO A CA 1
ATOM 706 C C . PRO A 1 93 ? -3.571 -18.658 13.277 1.00 94.81 93 PRO A C 1
ATOM 708 O O . PRO A 1 93 ? -2.398 -19.005 13.160 1.00 94.81 93 PRO A O 1
ATOM 711 N N . GLY A 1 94 ? -4.055 -18.107 14.392 1.00 92.19 94 GLY A N 1
ATOM 712 C CA . GLY A 1 94 ? -3.244 -17.855 15.589 1.00 92.19 94 GLY A CA 1
ATOM 713 C C . GLY A 1 94 ? -2.556 -16.489 15.635 1.00 92.19 94 GLY A C 1
ATOM 714 O O . GLY A 1 94 ? -1.923 -16.189 16.642 1.00 92.19 94 GLY A O 1
ATOM 715 N N . GLU A 1 95 ? -2.702 -15.660 14.599 1.00 94.25 95 GLU A N 1
ATOM 716 C CA . GLU A 1 95 ? -2.281 -14.257 14.650 1.00 94.25 95 GLU A CA 1
ATOM 717 C C . GLU A 1 95 ? -3.146 -13.494 15.660 1.00 94.25 95 GLU A C 1
ATOM 719 O O . GLU A 1 95 ? -4.374 -13.468 15.544 1.00 94.25 95 GLU A O 1
ATOM 724 N N . ASP A 1 96 ? -2.503 -12.878 16.651 1.00 90.31 96 ASP A N 1
ATOM 725 C CA . ASP A 1 96 ? -3.169 -12.125 17.711 1.00 90.31 96 ASP A CA 1
ATOM 726 C C . ASP A 1 96 ? -2.778 -10.643 17.656 1.00 90.31 96 ASP A C 1
ATOM 728 O O . ASP A 1 96 ? -1.603 -10.271 17.659 1.00 90.31 96 ASP A O 1
ATOM 732 N N . LEU A 1 97 ? -3.798 -9.789 17.615 1.00 94.31 97 LEU A N 1
ATOM 733 C CA . LEU A 1 97 ? -3.675 -8.333 17.594 1.00 94.31 97 LEU A CA 1
ATOM 734 C C . LEU A 1 97 ? -4.208 -7.687 18.881 1.00 94.31 97 LEU A C 1
ATOM 736 O O . LEU A 1 97 ? -4.246 -6.462 18.970 1.00 94.31 97 LEU A O 1
ATOM 740 N N . SER A 1 98 ? -4.588 -8.484 19.886 1.00 90.25 98 SER A N 1
ATOM 741 C CA . SER A 1 98 ? -5.164 -8.014 21.153 1.00 90.25 98 SER A CA 1
ATOM 742 C C . SER A 1 98 ? -4.221 -7.131 21.977 1.00 90.25 98 SER A C 1
ATOM 744 O O . SER A 1 98 ? -4.675 -6.335 22.798 1.00 90.25 98 SER A O 1
ATOM 746 N N . SER A 1 99 ? -2.910 -7.248 21.746 1.00 90.19 99 SER A N 1
ATOM 747 C CA . SER A 1 99 ? -1.873 -6.439 22.393 1.00 90.19 99 SER A CA 1
ATOM 748 C C . SER A 1 99 ? -1.794 -5.008 21.858 1.00 90.19 99 SER A C 1
ATOM 750 O O . SER A 1 99 ? -1.203 -4.144 22.511 1.00 90.19 99 SER A O 1
ATOM 752 N N . LEU A 1 100 ? -2.379 -4.735 20.687 1.00 93.62 100 LEU A N 1
ATOM 753 C CA . LEU A 1 100 ? -2.429 -3.386 20.147 1.00 93.62 100 LEU A CA 1
ATOM 754 C C . LEU A 1 100 ? -3.494 -2.561 20.871 1.00 93.62 100 LEU A C 1
ATOM 756 O O . LEU A 1 100 ? -4.598 -3.048 21.126 1.00 93.62 100 LEU A O 1
ATOM 760 N N . PRO A 1 101 ? -3.205 -1.285 21.176 1.00 91.50 101 PRO A N 1
ATOM 761 C CA . PRO A 1 101 ? -4.211 -0.405 21.735 1.00 91.50 101 PRO A CA 1
ATOM 762 C C . PRO A 1 101 ? -5.353 -0.236 20.737 1.00 91.50 101 PRO A C 1
ATOM 764 O O . PRO A 1 101 ? -5.138 -0.005 19.545 1.00 91.50 101 PRO A O 1
ATOM 767 N N . LYS A 1 102 ? -6.580 -0.304 21.250 1.00 88.25 102 LYS A N 1
ATOM 768 C CA . LYS A 1 102 ? -7.769 0.050 20.479 1.00 88.25 102 LYS A CA 1
ATOM 769 C C . LYS A 1 102 ? -7.694 1.530 20.126 1.00 88.25 102 LYS A C 1
ATOM 771 O O . LYS A 1 102 ? -7.438 2.365 20.992 1.00 88.25 102 LYS A O 1
ATOM 776 N N . GLY A 1 103 ? -7.922 1.851 18.860 1.00 81.50 103 GLY A N 1
ATOM 777 C CA . GLY A 1 103 ? -7.794 3.210 18.347 1.00 81.50 103 GLY A CA 1
ATOM 778 C C . GLY A 1 103 ? -8.804 3.495 17.250 1.00 81.50 103 GLY A C 1
ATOM 779 O O . GLY A 1 103 ? -9.384 2.587 16.661 1.00 81.50 103 GLY A O 1
ATOM 780 N N . LYS A 1 104 ? -9.020 4.779 16.948 1.00 93.50 104 LYS A N 1
ATOM 781 C CA . LYS A 1 104 ? -9.900 5.167 15.835 1.00 93.50 104 LYS A CA 1
ATOM 782 C C . LYS A 1 104 ? -9.365 4.681 14.488 1.00 93.50 104 LYS A C 1
ATOM 784 O O . LYS A 1 104 ? -10.153 4.321 13.619 1.00 93.50 104 LYS A O 1
ATOM 789 N N . ILE A 1 105 ? -8.049 4.690 14.311 1.00 98.06 105 ILE A N 1
ATOM 790 C CA . ILE A 1 105 ? -7.376 4.360 13.055 1.00 98.06 105 ILE A CA 1
ATOM 791 C C . ILE A 1 105 ? -6.351 3.268 13.332 1.00 98.06 105 ILE A C 1
ATOM 793 O O . ILE A 1 105 ? -5.629 3.352 14.320 1.00 98.06 105 ILE A O 1
ATOM 797 N N . VAL A 1 106 ? -6.248 2.293 12.434 1.00 98.50 106 VAL A N 1
ATOM 798 C CA . VAL A 1 106 ? -5.109 1.370 12.364 1.00 98.50 106 VAL A CA 1
ATOM 799 C C . VAL A 1 106 ? -4.400 1.543 11.023 1.00 98.50 106 VAL A C 1
ATOM 801 O O . VAL A 1 106 ? -5.039 1.640 9.970 1.00 98.50 106 VAL A O 1
ATOM 804 N N . ILE A 1 107 ? -3.070 1.612 11.060 1.00 98.75 107 ILE A N 1
ATOM 805 C CA . ILE A 1 107 ? -2.231 1.686 9.864 1.00 98.75 107 ILE A CA 1
ATOM 806 C C . ILE A 1 107 ? -1.699 0.286 9.580 1.00 98.75 107 ILE A C 1
ATOM 808 O O . ILE A 1 107 ? -1.002 -0.306 10.396 1.00 98.75 107 ILE A O 1
ATOM 812 N N . VAL A 1 108 ? -2.005 -0.247 8.407 1.00 98.81 108 VAL A N 1
ATOM 813 C CA . VAL A 1 108 ? -1.541 -1.560 7.963 1.00 98.81 108 VAL A CA 1
ATOM 814 C C . VAL A 1 108 ? -0.499 -1.360 6.873 1.00 98.81 108 VAL A C 1
ATOM 816 O O . VAL A 1 108 ? -0.720 -0.593 5.940 1.00 98.81 108 VAL A O 1
ATOM 819 N N . VAL A 1 109 ? 0.637 -2.043 6.975 1.00 98.81 109 VAL A N 1
ATOM 820 C CA . VAL A 1 109 ? 1.710 -2.000 5.979 1.00 98.81 109 VAL A CA 1
ATOM 821 C C . VAL A 1 109 ? 1.975 -3.415 5.493 1.00 98.81 109 VAL A C 1
ATOM 823 O O . VAL A 1 109 ? 2.464 -4.249 6.250 1.00 98.81 109 VAL A O 1
ATOM 826 N N . ALA A 1 110 ? 1.671 -3.686 4.227 1.00 98.25 110 ALA A N 1
ATOM 827 C CA . ALA A 1 110 ? 1.842 -5.002 3.628 1.00 98.25 110 ALA A CA 1
ATOM 828 C C . ALA A 1 110 ? 2.758 -4.974 2.409 1.00 98.25 110 ALA A C 1
ATOM 830 O O . ALA A 1 110 ? 2.717 -4.053 1.596 1.00 98.25 110 ALA A O 1
ATOM 831 N N . ASP A 1 111 ? 3.538 -6.038 2.240 1.00 95.50 111 ASP A N 1
ATOM 832 C CA . ASP A 1 111 ? 4.468 -6.230 1.123 1.00 95.50 111 ASP A CA 1
ATOM 833 C C . ASP A 1 111 ? 3.763 -6.135 -0.233 1.00 95.50 111 ASP A C 1
ATOM 835 O O . ASP A 1 111 ? 4.280 -5.547 -1.184 1.00 95.50 111 ASP A O 1
ATOM 839 N N . GLY A 1 112 ? 2.564 -6.705 -0.323 1.00 95.88 112 GLY A N 1
ATOM 840 C CA . GLY A 1 112 ? 1.808 -6.743 -1.556 1.00 95.88 112 GLY A CA 1
ATOM 841 C C . GLY A 1 112 ? 2.562 -7.490 -2.653 1.00 95.88 112 GLY A C 1
ATOM 842 O O . GLY A 1 112 ? 3.264 -8.477 -2.420 1.00 95.88 112 GLY A O 1
ATOM 843 N N . LEU A 1 113 ? 2.443 -6.995 -3.884 1.00 94.62 113 LEU A N 1
ATOM 844 C CA . LEU A 1 113 ? 3.163 -7.546 -5.034 1.00 94.62 113 LEU A CA 1
ATOM 845 C C . LEU A 1 113 ? 4.563 -6.954 -5.217 1.00 94.62 113 LEU A C 1
ATOM 847 O O . LEU A 1 113 ? 5.302 -7.473 -6.048 1.00 94.62 113 LEU A O 1
ATOM 851 N N . SER A 1 114 ? 4.938 -5.931 -4.446 1.00 93.94 114 SER A N 1
ATOM 852 C CA . SER A 1 114 ? 6.279 -5.350 -4.485 1.00 93.94 114 SER A CA 1
ATOM 853 C C . SER A 1 114 ? 6.725 -4.867 -3.108 1.00 93.94 114 SER A C 1
ATOM 855 O O . SER A 1 114 ? 6.412 -3.752 -2.684 1.00 93.94 114 SER A O 1
ATOM 857 N N . ALA A 1 115 ? 7.545 -5.669 -2.428 1.00 93.88 115 ALA A N 1
ATOM 858 C CA . ALA A 1 115 ? 8.116 -5.255 -1.152 1.00 93.88 115 ALA A CA 1
ATOM 859 C C . ALA A 1 115 ? 9.112 -4.092 -1.309 1.00 93.88 115 ALA A C 1
ATOM 861 O O . ALA A 1 115 ? 9.313 -3.314 -0.379 1.00 93.88 115 ALA A O 1
ATOM 862 N N . THR A 1 116 ? 9.689 -3.915 -2.503 1.00 93.19 116 THR A N 1
ATOM 863 C CA . THR A 1 116 ? 10.550 -2.773 -2.844 1.00 93.19 116 THR A CA 1
ATOM 864 C C . THR A 1 116 ? 9.833 -1.441 -2.622 1.00 93.19 116 THR A C 1
ATOM 866 O O . THR A 1 116 ? 10.419 -0.521 -2.054 1.00 93.19 116 THR A O 1
ATOM 869 N N . ALA A 1 117 ? 8.559 -1.343 -3.014 1.00 94.62 117 ALA A N 1
ATOM 870 C CA . ALA A 1 117 ? 7.754 -0.139 -2.815 1.00 94.62 117 ALA A CA 1
ATOM 871 C C . ALA A 1 117 ? 7.556 0.194 -1.331 1.00 94.62 117 ALA A C 1
ATOM 873 O O . ALA A 1 117 ? 7.662 1.356 -0.933 1.00 94.62 117 ALA A O 1
ATOM 874 N N . VAL A 1 118 ? 7.317 -0.832 -0.512 1.00 97.06 118 VAL A N 1
ATOM 875 C CA . VAL A 1 118 ? 7.145 -0.699 0.938 1.00 97.06 118 VAL A CA 1
ATOM 876 C C . VAL A 1 118 ? 8.445 -0.266 1.596 1.00 97.06 118 VAL A C 1
ATOM 878 O O . VAL A 1 118 ? 8.474 0.754 2.278 1.00 97.06 118 VAL A O 1
ATOM 881 N N . ASN A 1 119 ? 9.531 -0.996 1.335 1.00 96.25 119 ASN A N 1
ATOM 882 C CA . ASN A 1 119 ? 10.839 -0.732 1.928 1.00 96.25 119 ASN A CA 1
ATOM 883 C C . ASN A 1 119 ? 11.339 0.688 1.607 1.00 96.25 119 ASN A C 1
ATOM 885 O O . ASN A 1 119 ? 12.006 1.296 2.439 1.00 96.25 119 ASN A O 1
ATOM 889 N N . LYS A 1 120 ? 11.013 1.221 0.419 1.00 95.81 120 LYS A N 1
ATOM 890 C CA . LYS A 1 120 ? 11.421 2.570 0.001 1.00 95.81 120 LYS A CA 1
ATOM 891 C C . LYS A 1 120 ? 10.525 3.672 0.576 1.00 95.81 120 LYS A C 1
ATOM 893 O O . LYS A 1 120 ? 11.044 4.690 1.021 1.00 95.81 120 LYS A O 1
ATOM 898 N N . ASN A 1 121 ? 9.200 3.501 0.548 1.00 97.69 121 ASN A N 1
ATOM 899 C CA . ASN A 1 121 ? 8.275 4.623 0.760 1.00 97.69 121 ASN A CA 1
ATOM 900 C C . ASN A 1 121 ? 7.478 4.561 2.070 1.00 97.69 121 ASN A C 1
ATOM 902 O O . ASN A 1 121 ? 7.076 5.612 2.572 1.00 97.69 121 ASN A O 1
ATOM 906 N N . ALA A 1 122 ? 7.234 3.374 2.640 1.00 98.06 122 ALA A N 1
ATOM 907 C CA . ALA A 1 122 ? 6.271 3.225 3.735 1.00 98.06 122 ALA A CA 1
ATOM 908 C C . ALA A 1 122 ? 6.657 4.038 4.975 1.00 98.06 122 ALA A C 1
ATOM 910 O O . ALA A 1 122 ? 5.798 4.692 5.556 1.00 98.06 122 ALA A O 1
ATOM 911 N N . VAL A 1 123 ? 7.943 4.078 5.341 1.00 98.31 123 VAL A N 1
ATOM 912 C CA . VAL A 1 123 ? 8.407 4.822 6.526 1.00 98.31 123 VAL A CA 1
ATOM 913 C C . VAL A 1 123 ? 8.077 6.310 6.431 1.00 98.31 123 VAL A C 1
ATOM 915 O O . VAL A 1 123 ? 7.629 6.903 7.412 1.00 98.31 123 VAL A O 1
ATOM 918 N N . SER A 1 124 ? 8.256 6.907 5.251 1.00 98.12 124 SER A N 1
ATOM 919 C CA . SER A 1 124 ? 7.981 8.328 5.038 1.00 98.12 124 SER A CA 1
ATOM 920 C C . SER A 1 124 ? 6.482 8.624 5.098 1.00 98.12 124 SER A C 1
ATOM 922 O O . SER A 1 124 ? 6.091 9.576 5.769 1.00 98.12 124 SER A O 1
ATOM 924 N N . VAL A 1 125 ? 5.645 7.777 4.485 1.00 98.56 125 VAL A N 1
ATOM 925 C CA . VAL A 1 125 ? 4.181 7.929 4.557 1.00 98.56 125 VAL A CA 1
ATOM 926 C C . VAL A 1 125 ? 3.689 7.756 5.992 1.00 98.56 125 VAL A C 1
ATOM 928 O O . VAL A 1 125 ? 2.963 8.606 6.489 1.00 98.56 125 VAL A O 1
ATOM 931 N N . VAL A 1 126 ? 4.100 6.687 6.681 1.00 98.62 126 VAL A N 1
ATOM 932 C CA . VAL A 1 126 ? 3.659 6.397 8.054 1.00 98.62 126 VAL A CA 1
ATOM 933 C C . VAL A 1 126 ? 4.100 7.494 9.015 1.00 98.62 126 VAL A C 1
ATOM 935 O O . VAL A 1 126 ? 3.290 7.936 9.819 1.00 98.62 126 VAL A O 1
ATOM 938 N N . SER A 1 127 ? 5.342 7.974 8.918 1.00 98.06 127 SER A N 1
ATOM 939 C CA . SER A 1 127 ? 5.810 9.061 9.787 1.00 98.06 127 SER A CA 1
ATOM 940 C C . SER A 1 127 ? 5.008 10.341 9.561 1.00 98.06 127 SER A C 1
ATOM 942 O O . SER A 1 127 ? 4.510 10.912 10.523 1.00 98.06 127 SER A O 1
ATOM 944 N N . GLY A 1 128 ? 4.786 10.725 8.298 1.00 98.00 128 GLY A N 1
ATOM 945 C CA . GLY A 1 128 ? 3.958 11.887 7.971 1.00 98.00 128 GLY A CA 1
ATOM 946 C C . GLY A 1 128 ? 2.507 11.736 8.439 1.00 98.00 128 GLY A C 1
ATOM 947 O O . GLY A 1 128 ? 1.920 12.695 8.924 1.00 98.00 128 GLY A O 1
ATOM 948 N N . LEU A 1 129 ? 1.930 10.532 8.354 1.00 97.81 129 LEU A N 1
ATOM 949 C CA . LEU A 1 129 ? 0.601 10.258 8.905 1.00 97.81 129 LEU A CA 1
ATOM 950 C C . LEU A 1 129 ? 0.580 10.465 10.415 1.00 97.81 129 LEU A C 1
ATOM 952 O O . LEU A 1 129 ? -0.276 11.180 10.918 1.00 97.81 129 LEU A O 1
ATOM 956 N N . GLN A 1 130 ? 1.523 9.862 11.129 1.00 97.62 130 GLN A N 1
ATOM 957 C CA . GLN A 1 130 ? 1.581 9.934 12.586 1.00 97.62 130 GLN A CA 1
ATOM 958 C C . GLN A 1 130 ? 1.768 11.370 13.089 1.00 97.62 130 GLN A C 1
ATOM 960 O O . GLN A 1 130 ? 1.178 11.724 14.104 1.00 97.62 130 GLN A O 1
ATOM 965 N N . ASP A 1 131 ? 2.520 12.202 12.364 1.00 97.38 131 ASP A N 1
ATOM 966 C CA . ASP A 1 131 ? 2.711 13.619 12.700 1.00 97.38 131 ASP A CA 1
ATOM 967 C C . ASP A 1 131 ? 1.441 14.466 12.464 1.00 97.38 131 ASP A C 1
ATOM 969 O O . ASP A 1 131 ? 1.244 15.493 13.113 1.00 97.38 131 ASP A O 1
ATOM 973 N N . LEU A 1 132 ? 0.570 14.050 11.535 1.00 97.44 132 LEU A N 1
ATOM 974 C CA . LEU A 1 132 ? -0.653 14.770 11.153 1.00 97.44 132 LEU A CA 1
ATOM 975 C C . LEU A 1 132 ? -1.917 14.291 11.889 1.00 97.44 132 LEU A C 1
ATOM 977 O O . LEU A 1 132 ? -2.940 14.987 11.871 1.00 97.44 132 LEU A O 1
ATOM 981 N N . LEU A 1 133 ? -1.890 13.099 12.485 1.00 96.06 133 LEU A N 1
ATOM 982 C CA . LEU A 1 133 ? -3.000 12.555 13.264 1.00 96.06 133 LEU A CA 1
ATOM 983 C C . LEU A 1 133 ? -3.065 13.206 14.652 1.00 96.06 133 LEU A C 1
ATOM 985 O O . LEU A 1 133 ? -2.051 13.523 15.263 1.00 96.06 133 LEU A O 1
ATOM 989 N N . SER A 1 134 ? -4.280 13.379 15.180 1.00 92.62 134 SER A N 1
ATOM 990 C CA . SER A 1 134 ? -4.480 13.924 16.532 1.00 92.62 134 SER A CA 1
ATOM 991 C C . SER A 1 134 ? -4.029 12.965 17.635 1.00 92.62 134 SER A C 1
ATOM 993 O O . SER A 1 134 ? -3.668 13.399 18.723 1.00 92.62 134 SER A O 1
ATOM 995 N N . GLU A 1 135 ? -4.090 11.664 17.357 1.00 92.88 135 GLU A N 1
ATOM 996 C CA . GLU A 1 135 ? -3.681 10.583 18.248 1.00 92.88 135 GLU A CA 1
ATOM 997 C C . GLU A 1 135 ? -2.856 9.575 17.437 1.00 92.88 135 GLU A C 1
ATOM 999 O O . GLU A 1 135 ? -3.242 9.269 16.301 1.00 92.88 135 GLU A O 1
ATOM 1004 N N . PRO A 1 136 ? -1.753 9.035 17.986 1.00 94.00 136 PRO A N 1
ATOM 1005 C CA . PRO A 1 136 ? -0.963 8.033 17.287 1.00 94.00 136 PRO A CA 1
ATOM 1006 C C . PRO A 1 136 ? -1.777 6.774 16.976 1.00 94.00 136 PRO A C 1
ATOM 1008 O O . PRO A 1 136 ? -2.417 6.200 17.859 1.00 94.00 136 PRO A O 1
ATOM 1011 N N . ALA A 1 137 ? -1.710 6.312 15.731 1.00 97.19 137 ALA A N 1
ATOM 1012 C CA . ALA A 1 137 ? -2.374 5.085 15.306 1.00 97.19 137 ALA A CA 1
ATOM 1013 C C . ALA A 1 137 ? -1.448 3.868 15.498 1.00 97.19 137 ALA A C 1
ATOM 1015 O O . ALA A 1 137 ? -0.267 3.950 15.142 1.00 97.19 137 ALA A O 1
ATOM 1016 N N . PRO A 1 138 ? -1.936 2.724 16.012 1.00 97.69 138 PRO A N 1
ATOM 1017 C CA . PRO A 1 138 ? -1.177 1.479 15.977 1.00 97.69 138 PRO A CA 1
ATOM 1018 C C . PRO A 1 138 ? -0.845 1.067 14.537 1.00 97.69 138 PRO A C 1
ATOM 1020 O O . PRO A 1 138 ? -1.611 1.319 13.600 1.00 97.69 138 PRO A O 1
ATOM 1023 N N . ILE A 1 139 ? 0.299 0.404 14.380 1.00 98.44 139 ILE A N 1
ATOM 1024 C CA . ILE A 1 139 ? 0.812 -0.087 13.102 1.00 98.44 139 ILE A CA 1
ATOM 1025 C C . ILE A 1 139 ? 0.791 -1.619 13.098 1.00 98.44 139 ILE A C 1
ATOM 1027 O O . ILE A 1 139 ? 1.220 -2.266 14.054 1.00 98.44 139 ILE A O 1
ATOM 1031 N N . VAL A 1 140 ? 0.340 -2.209 11.993 1.00 98.56 140 VAL A N 1
ATOM 1032 C CA . VAL A 1 140 ? 0.398 -3.6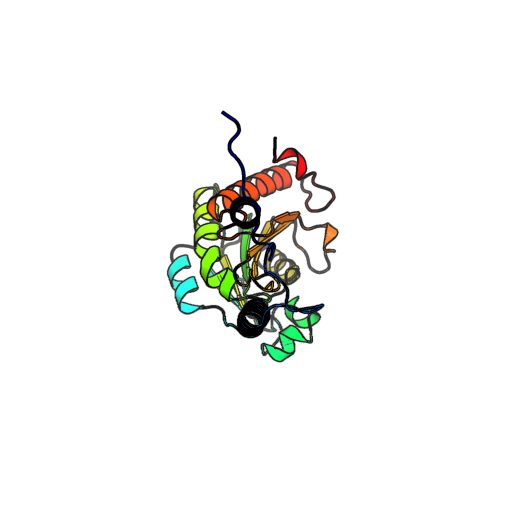53 11.743 1.00 98.56 140 VAL A CA 1
ATOM 1033 C C . VAL A 1 140 ? 1.228 -3.909 10.493 1.00 98.56 140 VAL A C 1
ATOM 1035 O O . VAL A 1 140 ? 0.825 -3.544 9.388 1.00 98.56 140 VAL A O 1
ATOM 1038 N N . LEU A 1 141 ? 2.387 -4.542 10.658 1.00 98.62 141 LEU A N 1
ATOM 1039 C CA . LEU A 1 141 ? 3.159 -5.080 9.540 1.00 98.62 141 LEU A CA 1
ATOM 1040 C C . LEU A 1 141 ? 2.556 -6.418 9.128 1.00 98.62 141 LEU A C 1
ATOM 1042 O O . LEU A 1 141 ? 2.328 -7.278 9.975 1.00 98.62 141 LEU A O 1
ATOM 1046 N N . VAL A 1 142 ? 2.312 -6.594 7.834 1.00 98.38 142 VAL A N 1
ATOM 1047 C CA . VAL A 1 142 ? 1.679 -7.794 7.291 1.00 98.38 142 VAL A CA 1
ATOM 1048 C C . VAL A 1 142 ? 2.554 -8.400 6.211 1.00 98.38 142 VAL A C 1
ATOM 1050 O O . VAL A 1 142 ? 2.763 -7.817 5.143 1.00 98.38 142 VAL A O 1
ATOM 1053 N N . GLU A 1 143 ? 3.014 -9.618 6.448 1.00 97.56 143 GLU A N 1
ATOM 1054 C CA . GLU A 1 143 ? 3.618 -10.417 5.394 1.00 97.56 143 GLU A CA 1
ATOM 1055 C C . GLU A 1 143 ? 2.553 -11.055 4.503 1.00 97.56 143 GLU A C 1
ATOM 1057 O O . GLU A 1 143 ? 1.582 -11.651 4.978 1.00 97.56 143 GLU A O 1
ATOM 1062 N N . ARG A 1 144 ? 2.780 -10.997 3.187 1.00 96.94 144 ARG A N 1
ATOM 1063 C CA . ARG A 1 144 ? 1.953 -11.638 2.160 1.00 96.94 144 ARG A CA 1
ATOM 1064 C C . ARG A 1 144 ? 0.501 -11.154 2.216 1.00 96.94 144 ARG A C 1
ATOM 1066 O O . ARG A 1 144 ? -0.432 -11.941 2.058 1.00 96.94 144 ARG A O 1
ATOM 1073 N N . GLY A 1 145 ? 0.300 -9.856 2.430 1.00 97.38 145 GLY A N 1
ATOM 1074 C CA . GLY A 1 145 ? -1.026 -9.246 2.570 1.00 97.38 145 GLY A CA 1
ATOM 1075 C C . GLY A 1 145 ? -1.654 -8.825 1.237 1.00 97.38 145 GLY A C 1
ATOM 1076 O O . GLY A 1 145 ? -0.976 -8.412 0.293 1.00 97.38 145 GLY A O 1
ATOM 1077 N N . ARG A 1 146 ? -2.980 -8.908 1.136 1.00 97.94 146 ARG A N 1
ATOM 1078 C CA . ARG A 1 146 ? -3.811 -8.255 0.107 1.00 97.94 146 ARG A CA 1
ATOM 1079 C C . ARG A 1 146 ? -4.628 -7.154 0.760 1.00 97.94 146 ARG A C 1
ATOM 1081 O O . ARG A 1 146 ? -4.882 -7.212 1.950 1.00 97.94 146 ARG A O 1
ATOM 1088 N N . VAL A 1 147 ? -5.124 -6.211 -0.037 1.00 98.06 147 VAL A N 1
ATOM 1089 C CA . VAL A 1 147 ? -5.912 -5.060 0.445 1.00 98.06 147 VAL A CA 1
ATOM 1090 C C . VAL A 1 147 ? -6.991 -5.448 1.467 1.00 98.06 147 VAL A C 1
ATOM 1092 O O . VAL A 1 147 ? -7.087 -4.818 2.513 1.00 98.06 147 VAL A O 1
ATOM 1095 N N . ALA A 1 148 ? -7.763 -6.507 1.198 1.00 97.88 148 ALA A N 1
ATOM 1096 C CA . ALA A 1 148 ? -8.878 -6.905 2.060 1.00 97.88 148 ALA A CA 1
ATOM 1097 C C . ALA A 1 148 ? -8.460 -7.487 3.424 1.00 97.88 148 ALA A C 1
ATOM 1099 O O . ALA A 1 148 ? -9.302 -7.537 4.306 1.00 97.88 148 ALA A O 1
ATOM 1100 N N . ILE A 1 149 ? -7.186 -7.844 3.646 1.00 98.25 149 ILE A N 1
ATOM 1101 C CA . ILE A 1 149 ? -6.727 -8.267 4.984 1.00 98.25 149 ILE A CA 1
ATOM 1102 C C . ILE A 1 149 ? -6.841 -7.134 6.011 1.00 98.25 149 ILE A C 1
ATOM 1104 O O . ILE A 1 149 ? -6.961 -7.378 7.207 1.00 98.25 149 ILE A O 1
ATOM 1108 N N . GLY A 1 150 ? -6.860 -5.883 5.533 1.00 98.06 150 GLY A N 1
ATOM 1109 C CA . GLY A 1 150 ? -7.153 -4.723 6.362 1.00 98.06 150 GLY A CA 1
ATOM 1110 C C . GLY A 1 150 ? -8.539 -4.786 7.010 1.00 98.06 150 GLY A C 1
ATOM 1111 O O . GLY A 1 150 ? -8.715 -4.211 8.076 1.00 98.06 150 GLY A O 1
ATOM 1112 N N . ASP A 1 151 ? -9.500 -5.509 6.424 1.00 97.50 151 ASP A N 1
ATOM 1113 C CA . ASP A 1 151 ? -10.829 -5.692 7.010 1.00 97.50 151 ASP A CA 1
ATOM 1114 C C . ASP A 1 151 ? -10.770 -6.539 8.290 1.00 97.50 151 ASP A C 1
ATOM 1116 O O . ASP A 1 151 ? -11.334 -6.147 9.311 1.00 97.50 151 ASP A O 1
ATOM 1120 N N . ASP A 1 152 ? -10.067 -7.676 8.236 1.00 96.38 152 ASP A N 1
ATOM 1121 C CA . ASP A 1 152 ? -9.864 -8.573 9.380 1.00 96.38 152 ASP A CA 1
ATOM 1122 C C . ASP A 1 152 ? -9.103 -7.851 10.495 1.00 96.38 152 ASP A C 1
ATOM 1124 O O . ASP A 1 152 ? -9.499 -7.897 11.658 1.00 96.38 152 ASP A O 1
ATOM 1128 N N . ILE A 1 153 ? -8.042 -7.123 10.130 1.00 97.75 153 ILE A N 1
ATOM 1129 C CA . ILE A 1 153 ? -7.234 -6.338 11.072 1.00 97.75 153 ILE A CA 1
ATOM 1130 C C . ILE A 1 153 ? -8.067 -5.221 11.704 1.00 97.75 153 ILE A C 1
ATOM 1132 O O . ILE A 1 153 ? -8.018 -5.026 12.918 1.00 97.75 153 ILE A O 1
ATOM 1136 N N . GLY A 1 154 ? -8.849 -4.494 10.904 1.00 97.06 154 GLY A N 1
ATOM 1137 C CA . GLY A 1 154 ? -9.732 -3.440 11.393 1.00 97.06 154 GLY A CA 1
ATOM 1138 C C . GLY A 1 154 ? -10.774 -3.969 12.374 1.00 97.06 154 GLY A C 1
ATOM 1139 O O . GLY A 1 154 ? -10.979 -3.372 13.427 1.00 97.06 154 GLY A O 1
ATOM 1140 N N . ALA A 1 155 ? -11.371 -5.126 12.077 1.00 94.94 155 ALA A N 1
ATOM 1141 C CA . ALA A 1 155 ? -12.305 -5.787 12.981 1.00 94.94 155 ALA A CA 1
ATOM 1142 C C . ALA A 1 155 ? -11.624 -6.270 14.274 1.00 94.94 155 ALA A C 1
ATOM 1144 O O . ALA A 1 155 ? -12.147 -6.023 15.358 1.00 94.94 155 ALA A O 1
ATOM 1145 N N . ALA A 1 156 ? -10.450 -6.903 14.176 1.00 94.75 156 ALA A N 1
ATOM 1146 C CA . ALA A 1 156 ? -9.700 -7.407 15.329 1.00 94.75 156 ALA A CA 1
ATOM 1147 C C . ALA A 1 156 ? -9.207 -6.289 16.265 1.00 94.75 156 ALA A C 1
ATOM 1149 O O . ALA A 1 156 ? -9.131 -6.479 17.476 1.00 94.75 156 ALA A O 1
ATOM 1150 N N . THR A 1 157 ? -8.894 -5.117 15.709 1.00 95.50 157 THR A N 1
ATOM 1151 C CA . THR A 1 157 ? -8.436 -3.934 16.461 1.00 95.50 157 THR A CA 1
ATOM 1152 C C . THR A 1 157 ? -9.573 -2.983 16.853 1.00 95.50 157 THR A C 1
ATOM 1154 O O . THR A 1 157 ? -9.326 -1.975 17.516 1.00 95.50 157 THR A O 1
ATOM 1157 N N . GLU A 1 158 ? -10.816 -3.294 16.462 1.00 95.31 158 GLU A N 1
ATOM 1158 C CA . GLU A 1 158 ? -12.002 -2.439 16.623 1.00 95.31 158 GLU A CA 1
ATOM 1159 C C . GLU A 1 158 ? -11.817 -1.019 16.045 1.00 95.31 158 GLU A C 1
ATOM 1161 O O . GLU A 1 158 ? -12.418 -0.046 16.513 1.00 95.31 158 GLU A O 1
ATOM 1166 N N . ALA A 1 159 ? -10.987 -0.891 15.005 1.00 96.56 159 ALA A N 1
ATOM 1167 C CA . ALA A 1 159 ? -10.685 0.387 14.383 1.00 96.56 159 ALA A CA 1
ATOM 1168 C C . ALA A 1 159 ? -11.886 0.933 13.597 1.00 96.56 159 ALA A C 1
ATOM 1170 O O . ALA A 1 159 ? -12.572 0.217 12.865 1.00 96.56 159 ALA A O 1
ATOM 1171 N N . ARG A 1 160 ? -12.118 2.248 13.691 1.00 96.94 160 ARG A N 1
ATOM 1172 C CA . ARG A 1 160 ? -13.132 2.949 12.881 1.00 96.94 160 ARG A CA 1
ATOM 1173 C C . ARG A 1 160 ? -12.680 3.157 11.442 1.00 96.94 160 ARG A C 1
ATOM 1175 O O . ARG A 1 160 ? -13.528 3.222 10.558 1.00 96.94 160 ARG A O 1
ATOM 1182 N N . ALA A 1 161 ? -11.376 3.228 11.203 1.00 98.12 161 ALA A N 1
ATOM 1183 C CA . ALA A 1 161 ? -10.804 3.286 9.871 1.00 98.12 161 ALA A CA 1
ATOM 1184 C C . ALA A 1 161 ? -9.512 2.472 9.762 1.00 98.12 161 ALA A C 1
ATOM 1186 O O . ALA A 1 161 ? -8.721 2.392 10.701 1.00 98.12 161 ALA A O 1
ATOM 1187 N N . VAL A 1 162 ? -9.280 1.915 8.577 1.00 98.62 162 VAL A N 1
ATOM 1188 C CA . VAL A 1 162 ? -8.021 1.259 8.201 1.00 98.62 162 VAL A CA 1
ATOM 1189 C C . VAL A 1 162 ? -7.355 2.067 7.101 1.00 98.62 162 VAL A C 1
ATOM 1191 O O . VAL A 1 162 ? -7.993 2.379 6.093 1.00 98.62 162 VAL A O 1
ATOM 1194 N N . VAL A 1 163 ? -6.063 2.350 7.274 1.00 98.75 163 VAL A N 1
ATOM 1195 C CA . VAL A 1 163 ? -5.172 2.841 6.216 1.00 98.75 163 VAL A CA 1
ATOM 1196 C C . VAL A 1 163 ? -4.239 1.704 5.821 1.00 98.75 163 VAL A C 1
ATOM 1198 O O . VAL A 1 163 ? -3.309 1.382 6.550 1.00 98.75 163 VAL A O 1
ATOM 1201 N N . MET A 1 164 ? -4.482 1.091 4.668 1.00 98.69 164 MET A N 1
ATOM 1202 C CA . MET A 1 164 ? -3.695 -0.023 4.145 1.00 98.69 164 MET A CA 1
ATOM 1203 C C . MET A 1 164 ? -2.676 0.472 3.120 1.00 98.69 164 MET A C 1
ATOM 1205 O O . MET A 1 164 ? -3.036 0.766 1.982 1.00 98.69 164 MET A O 1
ATOM 1209 N N . LEU A 1 165 ? -1.406 0.532 3.510 1.00 98.81 165 LEU A N 1
ATOM 1210 C CA . LEU A 1 165 ? -0.270 0.769 2.628 1.00 98.81 165 LEU A CA 1
ATOM 1211 C C . LEU A 1 165 ? 0.214 -0.564 2.059 1.00 98.81 165 LEU A C 1
ATOM 1213 O O . LEU A 1 165 ? 0.560 -1.477 2.807 1.00 98.81 165 LEU A O 1
ATOM 1217 N N . ILE A 1 166 ? 0.246 -0.691 0.735 1.00 98.31 166 ILE A N 1
ATOM 1218 C CA . ILE A 1 166 ? 0.571 -1.953 0.072 1.00 98.31 166 ILE A CA 1
ATOM 1219 C C . ILE A 1 166 ? 1.422 -1.740 -1.176 1.00 98.31 166 ILE A C 1
ATOM 1221 O O . ILE A 1 166 ? 1.151 -0.853 -1.988 1.00 98.31 166 ILE A O 1
ATOM 1225 N N . GLY A 1 167 ? 2.447 -2.575 -1.349 1.00 96.75 167 GLY A N 1
ATOM 1226 C CA . GLY A 1 167 ? 3.233 -2.605 -2.579 1.00 96.75 167 GLY A CA 1
ATOM 1227 C C . GLY A 1 167 ? 2.382 -3.023 -3.778 1.00 96.75 167 GLY A C 1
ATOM 1228 O O . GLY A 1 167 ? 1.827 -4.129 -3.810 1.00 96.75 167 GLY A O 1
ATOM 1229 N N . GLU A 1 168 ? 2.271 -2.148 -4.775 1.00 94.25 168 GLU A N 1
ATOM 1230 C CA . GLU A 1 168 ? 1.466 -2.406 -5.968 1.00 94.25 168 GLU A CA 1
ATOM 1231 C C . GLU A 1 168 ? 2.122 -3.453 -6.879 1.00 94.25 168 GLU A C 1
ATOM 1233 O O . GLU A 1 168 ? 3.251 -3.906 -6.666 1.00 94.25 168 GLU A O 1
ATOM 1238 N N . ARG A 1 169 ? 1.399 -3.866 -7.929 1.00 91.88 169 ARG A N 1
ATOM 1239 C CA . ARG A 1 169 ? 1.995 -4.697 -8.977 1.00 91.88 169 ARG A CA 1
ATOM 1240 C C . ARG A 1 169 ? 3.144 -3.908 -9.623 1.00 91.88 169 ARG A C 1
ATOM 1242 O O . ARG A 1 169 ? 2.879 -2.822 -10.136 1.00 91.88 169 ARG A O 1
ATOM 1249 N N . PRO A 1 170 ? 4.375 -4.447 -9.662 1.00 87.12 170 PRO A N 1
ATOM 1250 C CA . PRO A 1 170 ? 5.495 -3.733 -10.254 1.00 87.12 170 PRO A CA 1
ATOM 1251 C C . PRO A 1 170 ? 5.243 -3.514 -11.748 1.00 87.12 170 PRO A C 1
ATOM 1253 O O . PRO A 1 170 ? 5.020 -4.464 -12.503 1.00 87.12 170 PRO A O 1
ATOM 1256 N N . GLY A 1 171 ? 5.263 -2.250 -12.168 1.00 86.19 171 GLY A N 1
ATOM 1257 C CA . GLY A 1 171 ? 5.327 -1.900 -13.583 1.00 86.19 171 GLY A CA 1
ATOM 1258 C C . GLY A 1 171 ? 6.739 -2.102 -14.125 1.00 86.19 171 GLY A C 1
ATOM 1259 O O . GLY A 1 171 ? 7.696 -2.231 -13.361 1.00 86.19 171 GLY A O 1
ATOM 1260 N N . LEU A 1 172 ? 6.885 -2.082 -15.453 1.00 85.06 172 LEU A N 1
ATOM 1261 C CA . LEU A 1 172 ? 8.181 -2.284 -16.113 1.00 85.06 172 LEU A CA 1
ATOM 1262 C C . LEU A 1 172 ? 9.257 -1.312 -15.593 1.00 85.06 172 LEU A C 1
ATOM 1264 O O . LEU A 1 172 ? 10.391 -1.710 -15.369 1.00 85.06 172 LEU A O 1
ATOM 1268 N N . SER A 1 173 ? 8.883 -0.055 -15.353 1.00 78.75 173 SER A N 1
ATOM 1269 C CA . SER A 1 173 ? 9.751 1.016 -14.844 1.00 78.75 173 SER A CA 1
ATOM 1270 C C . SER A 1 173 ? 9.317 1.538 -13.463 1.00 78.75 173 SER A C 1
ATOM 1272 O O . SER A 1 173 ? 9.728 2.618 -13.031 1.00 78.75 173 SER A O 1
ATOM 1274 N N . SER A 1 174 ? 8.450 0.801 -12.762 1.00 82.38 174 SER A N 1
ATOM 1275 C CA . SER A 1 174 ? 7.821 1.260 -11.518 1.00 82.38 174 SER A CA 1
ATOM 1276 C C . SER A 1 174 ? 7.624 0.155 -10.491 1.00 82.38 174 SER A C 1
ATOM 1278 O O . SER A 1 174 ? 6.526 -0.088 -9.994 1.00 82.38 174 SER A O 1
ATOM 1280 N N . ALA A 1 175 ? 8.725 -0.507 -10.142 1.00 84.50 175 ALA A N 1
ATOM 1281 C CA . ALA A 1 175 ? 8.743 -1.492 -9.066 1.00 84.50 175 ALA A CA 1
ATOM 1282 C C . ALA A 1 175 ? 8.542 -0.872 -7.671 1.00 84.50 175 ALA A C 1
ATOM 1284 O O . ALA A 1 175 ? 8.194 -1.580 -6.735 1.00 84.50 175 ALA A O 1
ATOM 1285 N N . ASP A 1 176 ? 8.744 0.433 -7.511 1.00 89.94 176 ASP A N 1
ATOM 1286 C CA . ASP A 1 176 ? 8.713 1.134 -6.228 1.00 89.94 176 ASP A CA 1
ATOM 1287 C C . ASP A 1 176 ? 7.394 1.867 -5.932 1.00 89.94 176 ASP A C 1
ATOM 1289 O O . ASP A 1 176 ? 7.350 2.689 -5.024 1.00 89.94 176 ASP A O 1
ATOM 1293 N N . SER A 1 177 ? 6.322 1.577 -6.674 1.00 94.06 177 SER A N 1
ATOM 1294 C CA . SER A 1 177 ? 5.009 2.210 -6.494 1.00 94.06 177 SER A CA 1
ATOM 1295 C C . SER A 1 177 ? 4.260 1.651 -5.278 1.00 94.06 177 SER A C 1
ATOM 1297 O O . SER A 1 177 ? 3.908 0.467 -5.252 1.00 94.06 177 SER A O 1
ATOM 1299 N N . LEU A 1 178 ? 4.020 2.491 -4.268 1.00 97.69 178 LEU A N 1
ATOM 1300 C CA . LEU A 1 178 ? 3.179 2.167 -3.114 1.00 97.69 178 LEU A CA 1
ATOM 1301 C C . LEU A 1 178 ? 1.743 2.656 -3.367 1.00 97.69 178 LEU A C 1
ATOM 1303 O O . LEU A 1 178 ? 1.537 3.738 -3.916 1.00 97.69 178 LEU A O 1
ATOM 1307 N N . GLY A 1 179 ? 0.757 1.869 -2.945 1.00 97.94 179 GLY A N 1
ATOM 1308 C CA . GLY A 1 179 ? -0.651 2.258 -2.932 1.00 97.94 179 GLY A CA 1
ATOM 1309 C C . GLY A 1 179 ? -1.177 2.360 -1.504 1.00 97.94 179 GLY A C 1
ATOM 1310 O O . GLY A 1 179 ? -0.709 1.649 -0.614 1.00 97.94 179 GLY A O 1
ATOM 1311 N N . ALA A 1 180 ? -2.165 3.221 -1.289 1.00 98.56 180 ALA A N 1
ATOM 1312 C CA . ALA A 1 180 ? -2.895 3.356 -0.038 1.00 98.56 180 ALA A CA 1
ATOM 1313 C C . ALA A 1 180 ? -4.390 3.110 -0.267 1.00 98.56 180 ALA A C 1
ATOM 1315 O O . ALA A 1 180 ? -5.008 3.753 -1.116 1.00 98.56 180 ALA A O 1
ATOM 1316 N N . TYR A 1 181 ? -4.973 2.203 0.513 1.00 98.50 181 TYR A N 1
ATOM 1317 C CA . TYR A 1 181 ? -6.401 1.898 0.506 1.00 98.50 181 TYR A CA 1
ATOM 1318 C C . TYR A 1 181 ? -7.000 2.263 1.857 1.00 98.50 181 TYR A C 1
ATOM 1320 O O . TYR A 1 181 ? -6.559 1.761 2.888 1.00 98.50 181 TYR A O 1
ATOM 1328 N N . ILE A 1 182 ? -8.001 3.138 1.853 1.00 98.38 182 ILE A N 1
ATOM 1329 C CA . ILE A 1 182 ? -8.589 3.687 3.072 1.00 98.38 182 ILE A CA 1
ATOM 1330 C C . ILE A 1 182 ? -10.044 3.246 3.157 1.00 98.38 182 ILE A C 1
ATOM 1332 O O . ILE A 1 182 ? -10.815 3.422 2.208 1.00 98.38 182 ILE A O 1
ATOM 1336 N N . THR A 1 183 ? -10.402 2.649 4.291 1.00 98.25 183 THR A N 1
ATOM 1337 C CA . THR A 1 183 ? -11.729 2.069 4.530 1.00 98.25 183 THR A CA 1
ATOM 1338 C C . THR A 1 183 ? -12.290 2.593 5.841 1.00 98.25 183 THR A C 1
ATOM 1340 O O . THR A 1 183 ? -11.613 2.507 6.863 1.00 98.25 183 THR A O 1
ATOM 1343 N N . TRP A 1 184 ? -13.524 3.100 5.813 1.00 97.94 184 TRP A N 1
ATOM 1344 C CA . TRP A 1 184 ? -14.298 3.444 7.004 1.00 97.94 184 TRP A CA 1
ATOM 1345 C C . TRP A 1 184 ? -15.166 2.257 7.430 1.00 97.94 184 TRP A C 1
ATOM 1347 O O . TRP A 1 184 ? -15.788 1.615 6.582 1.00 97.94 184 TRP A O 1
ATOM 1357 N N . GLU A 1 185 ? -15.218 1.988 8.734 1.00 96.75 185 GLU A N 1
ATOM 1358 C CA . GLU A 1 185 ? -15.865 0.818 9.346 1.00 96.75 185 GLU A CA 1
ATOM 1359 C C . GLU A 1 185 ? -15.487 -0.501 8.646 1.00 96.75 185 GLU A C 1
ATOM 1361 O O . GLU A 1 185 ? -16.350 -1.192 8.089 1.00 96.75 185 GLU A O 1
ATOM 1366 N N . PRO A 1 186 ? -14.183 -0.842 8.636 1.00 96.75 186 PRO A N 1
ATOM 1367 C CA . PRO A 1 186 ? -13.688 -2.081 8.048 1.00 96.75 186 PRO A CA 1
ATOM 1368 C C . PRO A 1 186 ? -14.366 -3.296 8.691 1.00 96.75 186 PRO A C 1
ATOM 1370 O O . PRO A 1 186 ? -14.479 -3.394 9.912 1.00 96.75 186 PRO A O 1
ATOM 1373 N N . LYS A 1 187 ? -14.821 -4.233 7.857 1.00 95.12 187 LYS A N 1
ATOM 1374 C CA . LYS A 1 187 ? -15.386 -5.512 8.296 1.00 95.12 187 LYS A CA 1
ATOM 1375 C C . LYS A 1 187 ? -15.171 -6.585 7.230 1.00 95.12 187 LYS A C 1
ATOM 1377 O O . LYS A 1 187 ? -15.228 -6.253 6.043 1.00 95.12 187 LYS A O 1
ATOM 1382 N N . PRO A 1 188 ? -14.967 -7.855 7.613 1.00 95.06 188 PRO A N 1
ATOM 1383 C CA . PRO A 1 188 ? -14.786 -8.928 6.646 1.00 95.06 188 PRO A CA 1
ATOM 1384 C C . PRO A 1 188 ? -15.943 -8.992 5.641 1.00 95.06 188 PRO A C 1
ATOM 1386 O O . PRO A 1 188 ? -17.116 -8.843 5.996 1.00 95.06 188 PRO A O 1
ATOM 1389 N N . GLY A 1 189 ? -15.608 -9.205 4.368 1.00 93.56 189 GLY A N 1
ATOM 1390 C CA . GLY A 1 189 ? -16.582 -9.296 3.277 1.00 93.56 189 GLY A CA 1
ATOM 1391 C C . GLY A 1 189 ? -16.957 -7.963 2.620 1.00 93.56 189 GLY A C 1
ATOM 1392 O O . GLY A 1 189 ? -17.841 -7.950 1.761 1.00 93.56 189 GLY A O 1
ATOM 1393 N N . LEU A 1 190 ? -16.300 -6.845 2.961 1.00 95.38 190 LEU A N 1
ATOM 1394 C CA . LEU A 1 190 ? -16.531 -5.580 2.261 1.00 95.38 190 LEU A CA 1
ATOM 1395 C C . LEU A 1 190 ? -16.063 -5.641 0.792 1.00 95.38 190 LEU A C 1
ATOM 1397 O O . LEU A 1 190 ? -14.928 -6.053 0.509 1.00 95.38 190 LEU A O 1
ATOM 1401 N N . PRO A 1 191 ? -16.888 -5.165 -0.162 1.00 96.12 191 PRO A N 1
ATOM 1402 C CA . PRO A 1 191 ? -16.483 -5.073 -1.559 1.00 96.12 191 PRO A CA 1
ATOM 1403 C C . PRO A 1 191 ? -15.457 -3.953 -1.766 1.00 96.12 191 PRO A C 1
ATOM 1405 O O . PRO A 1 191 ? -15.448 -2.956 -1.044 1.00 96.12 191 PRO A O 1
ATOM 1408 N N . ASP A 1 192 ? -14.625 -4.079 -2.804 1.00 95.00 192 ASP A N 1
ATOM 1409 C CA . ASP A 1 192 ? -13.568 -3.100 -3.116 1.00 95.00 192 ASP A CA 1
ATOM 1410 C C . ASP A 1 192 ? -14.113 -1.689 -3.392 1.00 95.00 192 ASP A C 1
ATOM 1412 O O . ASP A 1 192 ? -13.435 -0.702 -3.121 1.00 95.00 192 ASP A O 1
ATOM 1416 N N . SER A 1 193 ? -15.378 -1.570 -3.808 1.00 95.88 193 SER A N 1
ATOM 1417 C CA . SER A 1 193 ? -16.068 -0.285 -3.979 1.00 95.88 193 SER A CA 1
ATOM 1418 C C . SER A 1 193 ? -16.241 0.517 -2.685 1.00 95.88 193 SER A C 1
ATOM 1420 O O . SER A 1 193 ? -16.615 1.684 -2.753 1.00 95.88 193 SER A O 1
ATOM 1422 N N . ARG A 1 194 ? -15.976 -0.073 -1.512 1.00 96.88 194 ARG A N 1
ATOM 1423 C CA . ARG A 1 194 ? -16.006 0.596 -0.200 1.00 96.88 194 ARG A CA 1
ATOM 1424 C C . ARG A 1 194 ? -14.660 1.194 0.207 1.00 96.88 194 ARG A C 1
ATOM 1426 O O . ARG A 1 194 ? -14.548 1.712 1.314 1.00 96.88 194 ARG A O 1
ATOM 1433 N N . ARG A 1 195 ? -13.655 1.153 -0.669 1.00 96.94 195 ARG A N 1
ATOM 1434 C CA . ARG A 1 195 ? -12.285 1.592 -0.382 1.00 96.94 195 ARG A CA 1
ATOM 1435 C C . ARG A 1 195 ? -11.929 2.787 -1.259 1.00 96.94 195 ARG A C 1
ATOM 1437 O O . ARG A 1 195 ? -12.099 2.723 -2.474 1.00 96.94 195 ARG A O 1
ATOM 1444 N N . ASN A 1 196 ? -11.434 3.874 -0.670 1.00 97.62 196 ASN A N 1
ATOM 1445 C CA . ASN A 1 196 ? -10.775 4.925 -1.453 1.00 97.62 196 ASN A CA 1
ATOM 1446 C C . ASN A 1 196 ? -9.330 4.501 -1.721 1.00 97.62 196 ASN A C 1
ATOM 1448 O O . ASN A 1 196 ? -8.703 3.883 -0.863 1.00 97.62 196 ASN A O 1
ATOM 1452 N N . CYS A 1 197 ? -8.812 4.833 -2.902 1.00 96.94 197 CYS A N 1
ATOM 1453 C CA . CYS A 1 197 ? -7.468 4.463 -3.333 1.00 96.94 197 CYS A CA 1
ATOM 1454 C C . CYS A 1 197 ? -6.647 5.719 -3.638 1.00 96.94 197 CYS A C 1
ATOM 1456 O O . CYS A 1 197 ? -7.112 6.608 -4.353 1.00 96.94 197 CYS A O 1
ATOM 1458 N N . ILE A 1 198 ? -5.426 5.769 -3.113 1.00 97.12 198 ILE A N 1
ATOM 1459 C CA . ILE A 1 198 ? -4.369 6.682 -3.546 1.00 97.12 198 ILE A CA 1
ATOM 1460 C C . ILE A 1 198 ? -3.246 5.803 -4.091 1.00 97.12 198 ILE A C 1
ATOM 1462 O O . ILE A 1 198 ? -2.638 5.044 -3.340 1.00 97.12 198 ILE A O 1
ATOM 1466 N N . SER A 1 199 ? -2.987 5.881 -5.392 1.00 95.12 199 SER A N 1
ATOM 1467 C CA . SER A 1 199 ? -1.971 5.074 -6.070 1.00 95.12 199 SER A CA 1
ATOM 1468 C C . SER A 1 199 ? -0.713 5.882 -6.375 1.00 95.12 199 SER A C 1
ATOM 1470 O O . SER A 1 199 ? -0.670 7.102 -6.197 1.00 95.12 199 SER A O 1
ATOM 1472 N N . ASN A 1 200 ? 0.308 5.199 -6.895 1.00 95.19 200 ASN A N 1
ATOM 1473 C CA . ASN A 1 200 ? 1.511 5.833 -7.435 1.00 95.19 200 ASN A CA 1
ATOM 1474 C C . ASN A 1 200 ? 2.292 6.676 -6.418 1.00 95.19 200 ASN A C 1
ATOM 1476 O O . ASN A 1 200 ? 2.926 7.661 -6.799 1.00 95.19 200 ASN A O 1
ATOM 148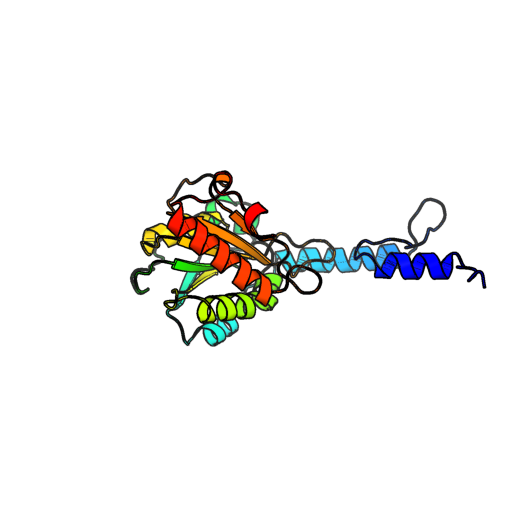0 N N . ILE A 1 201 ? 2.288 6.270 -5.145 1.00 97.56 201 ILE A N 1
ATOM 1481 C CA . ILE A 1 201 ? 3.073 6.914 -4.092 1.00 97.56 201 ILE A CA 1
ATOM 1482 C C . ILE A 1 201 ? 4.534 6.486 -4.252 1.00 97.56 201 ILE A C 1
ATOM 1484 O O . ILE A 1 201 ? 4.906 5.361 -3.908 1.00 97.56 201 ILE A O 1
ATOM 1488 N N . ARG A 1 202 ? 5.344 7.366 -4.844 1.00 94.50 202 ARG A N 1
ATOM 1489 C CA . ARG A 1 202 ? 6.764 7.157 -5.156 1.00 94.50 202 ARG A CA 1
ATOM 1490 C C . ARG A 1 202 ? 7.414 8.436 -5.670 1.00 94.50 202 ARG A C 1
ATOM 1492 O O . ARG A 1 202 ? 6.758 9.387 -6.092 1.00 94.50 202 ARG A O 1
ATOM 1499 N N . GLU A 1 203 ? 8.734 8.399 -5.742 1.00 89.56 203 GLU A N 1
ATOM 1500 C CA . GLU A 1 203 ? 9.517 9.342 -6.534 1.00 89.56 203 GLU A CA 1
ATOM 1501 C C . GLU A 1 203 ? 9.093 9.307 -8.020 1.00 89.56 203 GLU A C 1
ATOM 1503 O O . GLU A 1 203 ? 8.887 8.242 -8.610 1.00 89.56 203 GLU A O 1
ATOM 1508 N N . GLY A 1 204 ? 8.894 10.479 -8.629 1.00 87.12 204 GLY A N 1
ATOM 1509 C CA . GLY A 1 204 ? 8.330 10.596 -9.982 1.00 87.12 204 GLY A CA 1
ATOM 1510 C C . GLY A 1 204 ? 6.837 10.240 -10.089 1.00 87.12 204 GLY A C 1
ATOM 1511 O O . GLY A 1 204 ? 6.347 10.031 -11.197 1.00 87.12 204 GLY A O 1
ATOM 1512 N N . GLY A 1 205 ? 6.139 10.119 -8.957 1.00 92.62 205 GLY A N 1
ATOM 1513 C CA . GLY A 1 205 ? 4.685 10.004 -8.840 1.00 92.62 205 GLY A CA 1
ATOM 1514 C C . GLY A 1 205 ? 4.164 10.946 -7.750 1.00 92.62 205 GLY A C 1
ATOM 1515 O O . GLY A 1 205 ? 4.610 12.089 -7.649 1.00 92.62 205 GLY A O 1
ATOM 1516 N N . LEU A 1 206 ? 3.240 10.466 -6.919 1.00 94.94 206 LEU A N 1
ATOM 1517 C CA . LEU A 1 206 ? 2.788 11.186 -5.731 1.00 94.94 206 LEU A CA 1
ATOM 1518 C C . LEU A 1 206 ? 3.857 11.098 -4.637 1.00 94.94 206 LEU A C 1
ATOM 1520 O O . LEU A 1 206 ? 4.280 10.000 -4.271 1.00 94.94 206 LEU A O 1
ATOM 1524 N N . SER A 1 207 ? 4.293 12.233 -4.089 1.00 96.75 207 SER A N 1
ATOM 1525 C CA . SER A 1 207 ? 5.301 12.206 -3.026 1.00 96.75 207 SER A CA 1
ATOM 1526 C C . SER A 1 207 ? 4.735 11.554 -1.751 1.00 96.75 207 SER A C 1
ATOM 1528 O O . SER A 1 207 ? 3.560 11.757 -1.432 1.00 96.75 207 SER A O 1
ATOM 1530 N N . PRO A 1 208 ? 5.546 10.798 -0.985 1.00 97.06 208 PRO A N 1
ATOM 1531 C CA . PRO A 1 208 ? 5.108 10.212 0.284 1.00 97.06 208 PRO A CA 1
ATOM 1532 C C . PRO A 1 208 ? 4.508 11.220 1.275 1.00 97.06 208 PRO A C 1
ATOM 1534 O O . PRO A 1 208 ? 3.505 10.919 1.919 1.00 97.06 208 PRO A O 1
ATOM 1537 N N . ALA A 1 209 ? 5.081 12.426 1.358 1.00 94.94 209 ALA A N 1
ATOM 1538 C CA . ALA A 1 209 ? 4.581 13.496 2.221 1.00 94.94 209 ALA A CA 1
ATOM 1539 C C . ALA A 1 209 ? 3.173 13.951 1.806 1.00 94.94 209 ALA A C 1
ATOM 1541 O O . ALA A 1 209 ? 2.253 13.954 2.621 1.00 94.94 209 ALA A O 1
ATOM 1542 N N . TYR A 1 210 ? 2.973 14.237 0.517 1.00 96.12 210 TYR A N 1
ATOM 1543 C CA . TYR A 1 210 ? 1.666 14.656 0.014 1.00 96.12 210 TYR A CA 1
ATOM 1544 C C . TYR A 1 210 ? 0.632 13.522 0.089 1.00 96.12 210 TYR A C 1
ATOM 1546 O O . TYR A 1 210 ? -0.547 13.757 0.348 1.00 96.12 210 TYR A O 1
ATOM 1554 N N . ALA A 1 211 ? 1.059 12.265 -0.067 1.00 97.88 211 ALA A N 1
ATOM 1555 C CA . ALA A 1 211 ? 0.191 11.115 0.155 1.00 97.88 211 ALA A CA 1
ATOM 1556 C C . ALA A 1 211 ? -0.337 11.060 1.600 1.00 97.88 211 ALA A C 1
ATOM 1558 O O . ALA A 1 211 ? -1.527 10.816 1.792 1.00 97.88 211 ALA A O 1
ATOM 1559 N N . ALA A 1 212 ? 0.505 11.330 2.604 1.00 98.12 212 ALA A N 1
ATOM 1560 C CA . ALA A 1 212 ? 0.077 11.378 4.003 1.00 98.12 212 ALA A CA 1
ATOM 1561 C C . ALA A 1 212 ? -0.978 12.473 4.249 1.00 98.12 212 ALA A C 1
ATOM 1563 O O . ALA A 1 212 ? -2.021 12.198 4.843 1.00 98.12 212 ALA A O 1
ATOM 1564 N N . GLU A 1 213 ? -0.770 13.681 3.716 1.00 97.06 213 GLU A N 1
ATOM 1565 C CA . GLU A 1 213 ? -1.746 14.780 3.793 1.00 97.06 213 GLU A CA 1
ATOM 1566 C C . GLU A 1 213 ? -3.095 14.384 3.177 1.00 97.06 213 GLU A C 1
ATOM 1568 O O . GLU A 1 213 ? -4.153 14.532 3.794 1.00 97.06 213 GLU A O 1
ATOM 1573 N N . ARG A 1 214 ? -3.058 13.803 1.973 1.00 96.75 214 ARG A N 1
ATOM 1574 C CA . ARG A 1 214 ? -4.242 13.324 1.246 1.00 96.75 214 ARG A CA 1
ATOM 1575 C C . ARG A 1 214 ? -5.007 12.247 2.014 1.00 96.75 214 ARG A C 1
ATOM 1577 O O . ARG A 1 214 ? -6.238 12.284 2.046 1.00 96.75 214 ARG A O 1
ATOM 1584 N N . ILE A 1 215 ? -4.300 11.305 2.636 1.00 97.94 215 ILE A N 1
ATOM 1585 C CA . ILE A 1 215 ? -4.903 10.265 3.478 1.00 97.94 215 ILE A CA 1
ATOM 1586 C C . ILE A 1 215 ? -5.607 10.899 4.683 1.00 97.94 215 ILE A C 1
ATOM 1588 O O . ILE A 1 215 ? -6.745 10.539 4.972 1.00 97.94 215 ILE A O 1
ATOM 1592 N N . VAL A 1 216 ? -4.984 11.863 5.366 1.00 97.31 216 VAL A N 1
ATOM 1593 C CA . VAL A 1 216 ? -5.597 12.534 6.526 1.00 97.31 216 VAL A CA 1
ATOM 1594 C C . VAL A 1 216 ? -6.842 13.326 6.130 1.00 97.31 216 VAL A C 1
ATOM 1596 O O . VAL A 1 216 ? -7.837 13.303 6.856 1.00 97.31 216 VAL A O 1
ATOM 1599 N N . LEU A 1 217 ? -6.836 13.987 4.971 1.00 95.81 217 LEU A N 1
ATOM 1600 C CA . LEU A 1 217 ? -8.029 14.664 4.458 1.00 95.81 217 LEU A CA 1
ATOM 1601 C C . LEU A 1 217 ? -9.173 13.677 4.177 1.00 95.81 217 LEU A C 1
ATOM 1603 O O . LEU A 1 217 ? -10.307 13.936 4.582 1.00 95.81 217 LEU A O 1
ATOM 1607 N N . LEU A 1 218 ? -8.875 12.527 3.558 1.00 96.50 218 LEU A N 1
ATOM 1608 C CA . LEU A 1 218 ? -9.856 11.453 3.368 1.00 96.50 218 LEU A CA 1
ATOM 1609 C C . LEU A 1 218 ? -10.408 10.962 4.706 1.00 96.50 218 LEU A C 1
ATOM 1611 O O . LEU A 1 218 ? -11.621 10.876 4.860 1.00 96.50 218 LEU A O 1
ATOM 1615 N N . LEU A 1 219 ? -9.544 10.687 5.684 1.00 96.94 219 LEU A N 1
ATOM 1616 C CA . LEU A 1 219 ? -9.959 10.220 7.009 1.00 96.94 219 LEU A CA 1
ATOM 1617 C C . LEU A 1 219 ? -10.902 11.213 7.701 1.00 96.94 219 LEU A C 1
ATOM 1619 O O . LEU A 1 219 ? -11.919 10.799 8.251 1.00 96.94 219 LEU A O 1
ATOM 1623 N N . LYS A 1 220 ? -10.621 12.520 7.619 1.00 95.75 220 LYS A N 1
ATOM 1624 C CA . LYS A 1 220 ? -11.499 13.570 8.167 1.00 95.75 220 LYS A CA 1
ATOM 1625 C C . LYS A 1 220 ? -12.875 13.574 7.499 1.00 95.75 220 LYS A C 1
ATOM 1627 O O . LYS A 1 220 ? -13.892 13.656 8.184 1.00 95.75 220 LYS A O 1
ATOM 1632 N N . GLN A 1 221 ? -12.922 13.462 6.173 1.00 95.06 221 GLN A N 1
ATOM 1633 C CA . GLN A 1 221 ? -14.188 13.393 5.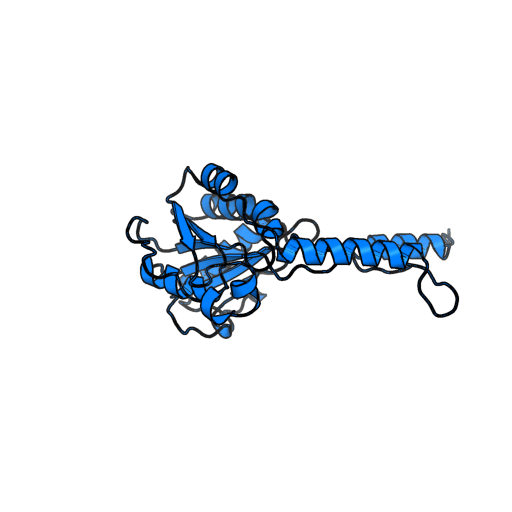437 1.00 95.06 221 GLN A CA 1
ATOM 1634 C C . GLN A 1 221 ? -14.965 12.106 5.746 1.00 95.06 221 GLN A C 1
ATOM 1636 O O . GLN A 1 221 ? -16.183 12.148 5.926 1.00 95.06 221 GLN A O 1
ATOM 1641 N N . MET A 1 222 ? -14.266 10.975 5.860 1.00 96.31 222 MET A N 1
ATOM 1642 C CA . MET A 1 222 ? -14.854 9.701 6.270 1.00 96.31 222 MET A CA 1
ATOM 1643 C C . MET A 1 222 ? -15.439 9.779 7.679 1.00 96.31 222 MET A C 1
ATOM 1645 O O . MET A 1 222 ? -16.534 9.276 7.892 1.00 96.31 222 MET A O 1
ATOM 1649 N N . GLU A 1 223 ? -14.770 10.440 8.626 1.00 95.38 223 GLU A N 1
ATOM 1650 C CA . GLU A 1 223 ? -15.290 10.613 9.988 1.00 95.38 223 GLU A CA 1
ATOM 1651 C C . GLU A 1 223 ? -16.566 11.469 10.006 1.00 95.38 223 GLU A C 1
ATOM 1653 O O . GLU A 1 223 ? -17.528 11.135 10.702 1.00 95.38 223 GLU A O 1
ATOM 1658 N N . GLN A 1 224 ? -16.612 12.531 9.195 1.00 95.12 224 GLN A N 1
ATOM 1659 C CA . GLN A 1 224 ? -17.780 13.410 9.082 1.00 95.12 224 GLN A CA 1
ATOM 1660 C C . GLN A 1 224 ? -18.983 12.712 8.438 1.00 95.12 224 GLN A C 1
ATOM 1662 O O . GLN A 1 224 ? -20.101 12.816 8.940 1.00 95.12 224 GLN A O 1
ATOM 1667 N N . MET A 1 225 ? -18.764 12.004 7.328 1.00 95.44 225 MET A N 1
ATOM 1668 C CA . MET A 1 225 ? -19.845 11.420 6.527 1.00 95.44 225 MET A CA 1
ATOM 1669 C C . MET A 1 225 ? -20.132 9.951 6.853 1.00 95.44 225 MET A C 1
ATOM 1671 O O . MET A 1 225 ? -21.154 9.416 6.429 1.00 95.44 225 MET A O 1
ATOM 1675 N N . ARG A 1 226 ? -19.247 9.291 7.606 1.00 96.12 226 ARG A N 1
ATOM 1676 C CA . ARG A 1 226 ? -19.301 7.864 7.969 1.00 96.12 226 ARG A CA 1
ATOM 1677 C C . ARG A 1 226 ? -19.382 6.921 6.767 1.00 96.12 226 ARG A C 1
ATOM 1679 O O . ARG A 1 226 ? -20.027 5.874 6.811 1.00 96.12 226 ARG A O 1
ATOM 1686 N N . ILE A 1 227 ? -18.728 7.295 5.671 1.00 95.50 227 ILE A N 1
ATOM 1687 C CA . ILE A 1 227 ? -18.704 6.540 4.415 1.00 95.50 227 ILE A CA 1
ATOM 1688 C C . ILE A 1 227 ? -17.307 6.561 3.804 1.00 95.50 227 ILE A C 1
ATOM 1690 O O . ILE A 1 227 ? -16.545 7.497 4.010 1.00 95.50 227 ILE A O 1
ATOM 1694 N N . SER A 1 228 ? -17.003 5.538 3.010 1.00 96.56 228 SER A N 1
ATOM 1695 C CA . SER A 1 228 ? -15.790 5.424 2.200 1.00 96.56 228 SER A CA 1
ATOM 1696 C C . SER A 1 228 ? -16.108 4.774 0.851 1.00 96.56 228 SER A C 1
ATOM 1698 O O . SER A 1 228 ? -17.210 4.257 0.621 1.00 96.56 228 SER A O 1
ATOM 1700 N N . GLY A 1 229 ? -15.120 4.777 -0.037 1.00 95.62 229 GLY A N 1
ATOM 1701 C CA . GLY A 1 229 ? -15.193 4.229 -1.380 1.00 95.62 229 GLY A CA 1
ATOM 1702 C C . GLY A 1 229 ? -15.945 5.129 -2.346 1.00 95.62 229 GLY A C 1
ATOM 1703 O O . GLY A 1 229 ? -15.888 6.348 -2.239 1.00 95.62 229 GLY A O 1
ATOM 1704 N N . VAL A 1 230 ? -16.673 4.524 -3.283 1.00 95.12 230 VAL A N 1
ATOM 1705 C CA . VAL A 1 230 ? -17.392 5.239 -4.354 1.00 95.12 230 VAL A CA 1
ATOM 1706 C C . VAL A 1 230 ? -18.478 6.189 -3.843 1.00 95.12 230 VAL A C 1
ATOM 1708 O O . VAL A 1 230 ? -18.898 7.080 -4.569 1.00 95.12 230 VAL A O 1
ATOM 1711 N N . ALA A 1 231 ? -18.945 5.994 -2.607 1.00 93.44 231 ALA A N 1
ATOM 1712 C CA . ALA A 1 231 ? -19.917 6.879 -1.972 1.00 93.44 231 ALA A CA 1
ATOM 1713 C C . ALA A 1 231 ? -19.285 8.183 -1.453 1.00 93.44 231 ALA A C 1
ATOM 1715 O O . ALA A 1 231 ? -20.004 9.137 -1.180 1.00 93.44 231 ALA A O 1
ATOM 1716 N N . LEU A 1 232 ? -17.958 8.213 -1.297 1.00 92.06 232 LEU A N 1
ATOM 1717 C CA . LEU A 1 232 ? -17.204 9.369 -0.835 1.00 92.06 232 LEU A CA 1
ATOM 1718 C C . LEU A 1 232 ? -16.550 10.050 -2.041 1.00 92.06 232 LEU A C 1
ATOM 1720 O O . LEU A 1 232 ? -15.599 9.510 -2.612 1.00 92.06 232 LEU A O 1
ATOM 1724 N N . ASP A 1 233 ? -17.046 11.227 -2.425 1.00 79.25 233 ASP A N 1
ATOM 1725 C CA . ASP A 1 233 ? -16.479 11.985 -3.542 1.00 79.25 233 ASP A CA 1
ATOM 1726 C C . ASP A 1 233 ? -15.070 12.496 -3.204 1.00 79.25 233 ASP A C 1
ATOM 1728 O O . ASP A 1 233 ? -14.881 13.481 -2.489 1.00 79.25 233 ASP A O 1
ATOM 1732 N N . SER A 1 234 ? -14.060 11.815 -3.742 1.00 67.31 234 SER A N 1
ATOM 1733 C CA . SER A 1 234 ? -12.657 12.171 -3.551 1.00 67.31 234 SER A CA 1
ATOM 1734 C C . SER A 1 234 ? -12.174 13.306 -4.461 1.00 67.31 234 SER A C 1
ATOM 1736 O O . SER A 1 234 ? -11.055 13.786 -4.268 1.00 67.31 234 SER A O 1
ATOM 1738 N N . ASN A 1 235 ? -12.968 13.742 -5.448 1.00 61.31 235 ASN A N 1
ATOM 1739 C CA . ASN A 1 235 ? -12.590 14.838 -6.351 1.00 61.31 235 ASN A CA 1
ATOM 1740 C C . ASN A 1 235 ? -12.686 16.207 -5.665 1.00 61.31 235 ASN A C 1
ATOM 1742 O O . ASN A 1 235 ? -12.004 17.149 -6.062 1.00 61.31 235 ASN A O 1
ATOM 1746 N N . ALA A 1 236 ? -13.448 16.303 -4.575 1.00 51.94 236 ALA A N 1
ATOM 1747 C CA . ALA A 1 236 ? -13.498 17.496 -3.733 1.00 51.94 236 ALA A CA 1
ATOM 1748 C C . ALA A 1 236 ? -12.178 17.774 -2.980 1.00 51.94 236 ALA A C 1
ATOM 1750 O O . ALA A 1 236 ? -12.020 18.836 -2.391 1.00 51.94 236 ALA A O 1
ATOM 1751 N N . LEU A 1 237 ? -11.224 16.834 -2.979 1.00 55.47 237 LEU A N 1
ATOM 1752 C CA . LEU A 1 237 ? -9.946 16.961 -2.268 1.00 55.47 237 LEU A CA 1
ATOM 1753 C C . LEU A 1 237 ? -8.844 17.643 -3.099 1.00 55.47 237 LEU A C 1
ATOM 1755 O O . LEU A 1 237 ? -7.754 17.884 -2.584 1.00 55.47 237 LEU A O 1
ATOM 1759 N N . THR A 1 238 ? -9.059 17.825 -4.405 1.00 49.91 238 THR A N 1
ATOM 1760 C CA . THR A 1 238 ? -8.096 1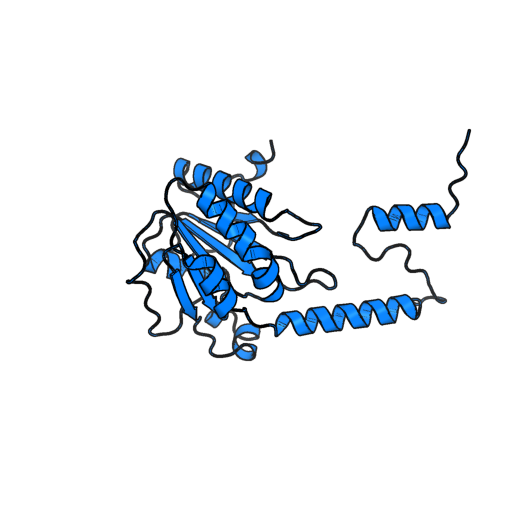8.431 -5.349 1.00 49.91 238 THR A CA 1
ATOM 1761 C C . THR A 1 238 ? -8.380 19.908 -5.657 1.00 49.91 238 THR A C 1
ATOM 1763 O O . THR A 1 238 ? -7.751 20.448 -6.564 1.00 49.91 238 THR A O 1
ATOM 1766 N N . ALA A 1 239 ? -9.320 20.537 -4.942 1.00 36.00 239 ALA A N 1
ATOM 1767 C CA . ALA A 1 239 ? -9.663 21.954 -5.081 1.00 36.00 239 ALA A CA 1
ATOM 1768 C C . ALA A 1 239 ? -8.960 22.816 -4.025 1.00 36.00 239 ALA A C 1
ATOM 1770 O O . ALA A 1 239 ? -8.862 22.352 -2.865 1.00 36.00 239 ALA A O 1
#

Organism: NCBI:txid576117

Secondary structure (DSSP, 8-state):
------HHHHHHHHHHT-SS--S---BTTB--HHHHHHHHHHHHHHHHHHTPPP-HHHHHHHHTTS-EEEEEBS--SHHHHHH-TTGGGSBPTT---TTSPP-SEEEEEE-TT-HHHHHHHHHHHHHHHHHHSSSPPPEEEEET--TTHHHHHHHHTT-SEEEEEEEPPPBTTBTT-EEEEEEES--TT--GGG-EEEEEESTTSB-HHHHHHHHHHHHHHHHHH---GGGS-GGGGG-

Radius of gyration: 20.44 Å; chains: 1; bounding box: 40×54×62 Å

InterPro domains:
  IPR009246 Ethanolamine ammonia-lyase small subunit [MF_00601] (7-235)
  IPR009246 Ethanolamine ammonia-lyase small subunit [NF003971] (11-235)
  IPR009246 Ethanolamine ammonia-lyase small subunit [PF05985] (12-232)
  IPR009246 Ethanolamine ammonia-lyase small subunit [PIRSF018982] (12-236)
  IPR009246 Ethanolamine ammonia-lyase small subunit [PTHR39330] (13-232)

Sequence (239 aa):
MSTDITLQTLEEKLREMTTARVGIGRSGGGWTTKATLSFALDHARAREAVWSGMNLPALQSAFAKWPLSTVSSAAHDRATYVRRPDLGRVLAPGEDLSSLPKGKIVIVVADGLSATAVNKNAVSVVSGLQDLLSEPAPIVLVERGRVAIGDDIGAATEARAVVMLIGERPGLSSADSLGAYITWEPKPGLPDSRRNCISNIREGGLSPAYAAERIVLLLKQMEQMRISGVALDSNALTA

Foldseek 3Di:
DDDPCDPVNVQVVVVVVDPDPGPQDADVPHGDPVVVVLLVVLVVVLVVQQVDDAPVVVVCVLCVVAAEDEFEFQQPDSVSLVVPVVRQLATHPPDAPPSGAQDQEAEEEECARGSLLRNPQVSLLQVLLQVPDPHGHYYYYYYSHDPNNQLVVCVNSVHQKYWYWYQDNADSNRSNKIKIWMAGNRHHPDDSQQTDIDIRDDVVGNDSNVNSVLNVVQVVQCVVVVGGGPVRPSVVVVD